Protein AF-A0A091R037-F1 (afdb_monomer_lite)

Organism: Merops nubicus (NCBI:txid57421)

Foldseek 3Di:
DDDDDFADPQFADDPNDTHGAFWAAWQKFFPDADDSHGHTDIDGADPQWEDQHTGRHGGTHGADDQVVVVWDFLAPDDHRDHTDTANLDQDDPDDPPDDPPDLLRLQLSLLLNLLPPPDDPVLLVQLLCQLVVDPDDDPPDDSSVSSVSSSVSLNVVCVPPVCSVVVSLVSCVVSVVVVSSVVSCSRNVD

Sequence (190 aa):
HNRVCQCQQGYYSEMEFCVRHSECPLGYGVKQPGTPFRNTQCQPCPQGTFSSSPSSTEPCQPHQDCQQQGKVTNVQGNQYHDTFCTSCRLQGRNSTQGAALGDDECTQALIDFVVYQNIPVRKLKRLQQILEGSPRKQARGTRAAIQEKVRTLLTHRKEEQYKVTKELLSALRAVKLHSLEEKVREHFLL

Secondary structure (DSSP, 8-state):
--PPP-PPTTEEEETTEEEEPPPBPTTEEEEE--BTTB--EEEEPPTTEE--S-BSSPPPEEPP-TTTTT-EEEE--BTTBPPEEE----S-S---S-S-S-HHHHHHHHHHHHHHS---HHHHHHHHHHHHT---------HHHHHHHHHHHHHHHHHHHS-HHHHHHHHHHHTT-HHHHHHHHHHHT-

InterPro domains:
  IPR001368 TNFR/NGFR cysteine-rich region [PF00020] (7-42)
  IPR001368 TNFR/NGFR cysteine-rich region [SM00208] (5-42)
  IPR001368 TNFR/NGFR cysteine-rich region [SM00208] (45-85)
  IPR052459 Tumor necrosis factor receptor superfamily decoy receptor [PTHR23097] (1-90)

pLDDT: mean 86.97, std 13.18, range [43.16, 98.06]

Radius of gyration: 21.13 Å; chains: 1; bounding box: 56×43×60 Å

Structure (mmCIF, N/CA/C/O backbone):
data_AF-A0A091R037-F1
#
_entry.id   AF-A0A091R037-F1
#
loop_
_atom_site.group_PDB
_atom_site.id
_atom_site.type_symbol
_atom_site.label_atom_id
_atom_site.label_alt_id
_atom_site.label_comp_id
_atom_site.label_asym_id
_atom_site.label_entity_id
_atom_site.label_seq_id
_atom_site.pdbx_PDB_ins_code
_atom_site.Cartn_x
_atom_site.Cartn_y
_atom_site.Cartn_z
_atom_site.occupancy
_atom_site.B_iso_or_equiv
_atom_site.auth_seq_id
_atom_site.auth_comp_id
_atom_site.auth_asym_id
_atom_site.auth_atom_id
_atom_site.pdbx_PDB_model_num
ATOM 1 N N . HIS A 1 1 ? 38.375 -11.109 -33.648 1.00 56.56 1 HIS A N 1
ATOM 2 C CA . HIS A 1 1 ? 38.035 -10.943 -32.219 1.00 56.56 1 HIS A CA 1
ATOM 3 C C . HIS A 1 1 ? 36.751 -10.125 -32.166 1.00 56.56 1 HIS A C 1
ATOM 5 O O . HIS A 1 1 ? 36.812 -8.929 -32.411 1.00 56.56 1 HIS A O 1
ATOM 11 N N . ASN A 1 2 ? 35.595 -10.753 -31.940 1.00 75.88 2 ASN A N 1
ATOM 12 C CA . ASN A 1 2 ? 34.316 -10.038 -31.882 1.00 75.88 2 ASN A CA 1
ATOM 13 C C . ASN A 1 2 ? 33.994 -9.755 -30.414 1.00 75.88 2 ASN A C 1
ATOM 15 O O . ASN A 1 2 ? 33.715 -10.683 -29.660 1.00 75.88 2 ASN A O 1
ATOM 19 N N . ARG A 1 3 ? 34.091 -8.488 -29.998 1.00 82.19 3 ARG A N 1
ATOM 20 C CA . ARG A 1 3 ? 33.613 -8.037 -28.685 1.00 82.19 3 ARG A CA 1
ATOM 21 C C . ARG A 1 3 ? 32.220 -7.452 -28.872 1.00 82.19 3 ARG A C 1
ATOM 23 O O . ARG A 1 3 ? 32.041 -6.577 -29.711 1.00 82.19 3 ARG A O 1
ATOM 30 N N . VAL A 1 4 ? 31.255 -7.947 -28.105 1.00 80.06 4 VAL A N 1
ATOM 31 C CA . VAL A 1 4 ? 29.897 -7.398 -28.057 1.00 80.06 4 VAL A CA 1
ATOM 32 C C . VAL A 1 4 ? 29.796 -6.547 -26.797 1.00 80.06 4 VAL A C 1
ATOM 34 O O . VAL A 1 4 ? 30.003 -7.051 -25.695 1.00 80.06 4 VAL A O 1
ATOM 37 N N . CYS A 1 5 ? 29.517 -5.257 -26.965 1.00 87.12 5 CYS A N 1
ATOM 38 C CA . CYS A 1 5 ? 29.251 -4.338 -25.862 1.00 87.12 5 CYS A CA 1
ATOM 39 C C . CYS A 1 5 ? 27.740 -4.277 -25.614 1.00 87.12 5 CYS A C 1
ATOM 41 O O . CYS A 1 5 ? 26.961 -4.221 -26.562 1.00 87.12 5 CYS A O 1
ATOM 43 N N . GLN A 1 6 ? 27.329 -4.274 -24.348 1.00 91.31 6 GLN A N 1
ATOM 44 C CA . GLN A 1 6 ? 25.928 -4.128 -23.952 1.00 91.31 6 GLN A CA 1
ATOM 45 C C . GLN A 1 6 ? 25.817 -3.320 -22.659 1.00 91.31 6 GLN A C 1
ATOM 47 O O . GLN A 1 6 ? 26.784 -3.216 -21.900 1.00 91.31 6 GLN A O 1
ATOM 52 N N . CYS A 1 7 ? 24.631 -2.770 -22.403 1.00 94.19 7 CYS A N 1
ATOM 53 C CA . CYS A 1 7 ? 24.352 -2.055 -21.165 1.00 94.19 7 CYS A CA 1
ATOM 54 C C . CYS A 1 7 ? 24.422 -2.976 -19.939 1.00 94.19 7 CYS A C 1
ATOM 56 O O . CYS A 1 7 ? 24.159 -4.179 -20.017 1.00 94.19 7 CYS A O 1
ATOM 58 N N . GLN A 1 8 ? 24.785 -2.388 -18.798 1.00 94.69 8 GLN A N 1
ATOM 59 C CA . GLN A 1 8 ? 24.820 -3.079 -17.509 1.00 94.69 8 GLN A CA 1
ATOM 60 C C . GLN A 1 8 ? 23.408 -3.462 -17.042 1.00 94.69 8 GLN A C 1
ATOM 62 O O . GLN A 1 8 ? 22.407 -2.914 -17.506 1.00 94.69 8 GLN A O 1
ATOM 67 N N . GLN A 1 9 ? 23.323 -4.397 -16.093 1.00 93.62 9 GLN A N 1
ATOM 68 C CA . GLN A 1 9 ? 22.048 -4.803 -15.504 1.00 93.62 9 GLN A CA 1
ATOM 69 C C . GLN A 1 9 ? 21.309 -3.595 -14.907 1.00 93.62 9 GLN A C 1
ATOM 71 O O . GLN A 1 9 ? 21.910 -2.756 -14.238 1.00 93.62 9 GLN A O 1
ATOM 76 N N . GLY A 1 10 ? 20.002 -3.508 -15.164 1.00 94.75 10 GLY A N 1
ATOM 77 C CA . GLY A 1 10 ? 19.182 -2.357 -14.779 1.00 94.75 10 GLY A CA 1
ATOM 78 C C . GLY A 1 10 ? 19.178 -1.212 -15.796 1.00 94.75 10 GLY A C 1
ATOM 79 O O . GLY A 1 10 ? 18.558 -0.184 -15.525 1.00 94.75 10 GLY A O 1
ATOM 80 N N . TYR A 1 11 ? 19.839 -1.376 -16.947 1.00 96.56 11 TYR A N 1
ATOM 81 C CA . TYR A 1 11 ? 19.852 -0.409 -18.041 1.00 96.56 11 TYR A CA 1
ATOM 82 C C . TYR A 1 11 ? 19.504 -1.068 -19.380 1.00 96.56 11 TYR A C 1
ATOM 84 O O . TYR A 1 11 ? 19.774 -2.250 -19.601 1.00 96.56 11 TYR A O 1
ATOM 92 N N . TYR A 1 12 ? 18.935 -0.283 -20.291 1.00 95.69 12 TYR A N 1
ATOM 93 C CA . TYR A 1 12 ? 18.696 -0.656 -21.681 1.00 95.69 12 TYR A CA 1
ATOM 94 C C . TYR A 1 12 ? 19.298 0.376 -22.635 1.00 95.69 12 TYR A C 1
ATOM 96 O O . TYR A 1 12 ? 19.466 1.541 -22.283 1.00 95.69 12 TYR A O 1
ATOM 104 N N . SER A 1 13 ? 19.639 -0.071 -23.839 1.00 94.88 13 SER A N 1
ATOM 105 C CA . SER A 1 13 ? 20.174 0.775 -24.896 1.00 94.88 13 SER A CA 1
ATOM 106 C C . SER A 1 13 ? 19.055 1.555 -25.582 1.00 94.88 13 SER A C 1
ATOM 108 O O . SER A 1 13 ? 18.088 0.968 -26.072 1.00 94.88 13 SER A O 1
ATOM 110 N N . GLU A 1 14 ? 19.213 2.872 -25.638 1.00 93.88 14 GLU A N 1
ATOM 111 C CA . GLU A 1 14 ? 18.354 3.793 -26.372 1.00 93.88 14 GLU A CA 1
ATOM 112 C C . GLU A 1 14 ? 19.222 4.862 -27.042 1.00 93.88 14 GLU A C 1
ATOM 114 O O . GLU A 1 14 ? 19.906 5.624 -26.362 1.00 93.88 14 GLU A O 1
ATOM 119 N N . MET A 1 15 ? 19.211 4.899 -28.381 1.00 84.62 15 MET A N 1
ATOM 120 C CA . MET A 1 15 ? 19.925 5.895 -29.201 1.00 84.62 15 MET A CA 1
ATOM 121 C C . MET A 1 15 ? 21.392 6.121 -28.766 1.00 84.62 15 MET A C 1
ATOM 123 O O . MET A 1 15 ? 21.810 7.258 -28.582 1.00 84.62 15 MET A O 1
ATOM 127 N N . GLU A 1 16 ? 22.158 5.035 -28.589 1.00 84.69 16 GLU A N 1
ATOM 128 C CA . GLU A 1 16 ? 23.570 5.007 -28.138 1.00 84.69 16 GLU A CA 1
ATOM 129 C C . GLU A 1 16 ? 23.828 5.251 -26.637 1.00 84.69 16 GLU A C 1
ATOM 131 O O . GLU A 1 16 ? 24.968 5.144 -26.183 1.00 84.69 16 GLU A O 1
ATOM 136 N N . PHE A 1 17 ? 22.793 5.496 -25.828 1.00 92.44 17 PHE A N 1
ATOM 137 C CA . PHE A 1 17 ? 22.926 5.642 -24.375 1.00 92.44 17 PHE A CA 1
ATOM 138 C C . PHE A 1 17 ? 22.391 4.425 -23.623 1.00 92.44 17 PHE A C 1
ATOM 140 O O . PHE A 1 17 ? 21.452 3.761 -24.058 1.00 92.44 17 PHE A O 1
ATOM 147 N N . CYS A 1 18 ? 22.966 4.156 -22.450 1.00 95.69 18 CYS A N 1
ATOM 148 C CA . CYS A 1 18 ? 22.383 3.229 -21.487 1.00 95.69 18 CYS A CA 1
ATOM 149 C C . CYS A 1 18 ? 21.456 3.997 -20.544 1.00 95.69 18 CYS A C 1
ATOM 151 O O . CYS A 1 18 ? 21.910 4.760 -19.692 1.00 95.69 18 CYS A O 1
ATOM 153 N N . VAL A 1 19 ? 20.154 3.777 -20.694 1.00 96.00 19 VAL A N 1
ATOM 154 C CA . VAL A 1 19 ? 19.093 4.402 -19.900 1.00 96.00 19 VAL A CA 1
ATOM 155 C C . VAL A 1 19 ? 18.620 3.423 -18.833 1.00 96.00 19 VAL A C 1
ATOM 157 O O . VAL A 1 19 ? 18.496 2.228 -19.090 1.00 96.00 19 VAL A O 1
ATOM 160 N N . ARG A 1 20 ? 18.375 3.907 -17.612 1.00 97.19 20 ARG A N 1
ATOM 161 C CA . ARG A 1 20 ? 17.915 3.058 -16.505 1.00 97.19 20 ARG A CA 1
ATOM 162 C C . ARG A 1 20 ? 16.525 2.493 -16.810 1.00 97.19 20 ARG A C 1
ATOM 164 O O . ARG A 1 20 ? 15.655 3.217 -17.293 1.00 97.19 20 ARG A O 1
ATOM 171 N N . HIS A 1 21 ? 16.302 1.220 -16.489 1.00 97.38 21 HIS A N 1
ATOM 172 C CA . HIS A 1 21 ? 14.979 0.604 -16.572 1.00 97.38 21 HIS A CA 1
ATOM 173 C C . HIS A 1 21 ? 13.969 1.368 -15.714 1.00 97.38 21 HIS A C 1
ATOM 175 O O . HIS A 1 21 ? 14.254 1.741 -14.574 1.00 97.38 21 HIS A O 1
ATOM 181 N N . SER A 1 22 ? 12.778 1.586 -16.262 1.00 96.31 22 SER A N 1
ATOM 182 C CA . SER A 1 22 ? 11.681 2.232 -15.553 1.00 96.31 22 SER A CA 1
ATOM 183 C C . SER A 1 22 ? 11.154 1.349 -14.426 1.00 96.31 22 SER A C 1
ATOM 185 O O . SER A 1 22 ? 11.005 0.136 -14.573 1.00 96.31 22 SER A O 1
ATOM 187 N N . GLU A 1 23 ? 10.846 1.982 -13.299 1.00 96.62 23 GLU A N 1
ATOM 188 C CA . GLU A 1 23 ? 10.187 1.337 -12.170 1.00 96.62 23 GLU A CA 1
ATOM 189 C C . GLU A 1 23 ? 8.672 1.325 -12.399 1.00 96.62 23 GLU A C 1
ATOM 191 O O . GLU A 1 23 ? 8.068 2.342 -12.754 1.00 96.62 23 GLU A O 1
ATOM 196 N N . CYS A 1 24 ? 8.047 0.172 -12.182 1.00 96.44 24 CYS A N 1
ATOM 197 C CA . CYS A 1 24 ? 6.601 0.057 -12.161 1.00 96.44 24 CYS A CA 1
ATOM 198 C C . CYS A 1 24 ? 6.058 0.749 -10.911 1.00 96.44 24 CYS A C 1
ATOM 200 O O . CYS A 1 24 ? 6.555 0.479 -9.822 1.00 96.44 24 CYS A O 1
ATOM 202 N N . PRO A 1 25 ? 5.074 1.656 -11.036 1.00 93.81 25 PRO A N 1
ATOM 203 C CA . PRO A 1 25 ? 4.527 2.371 -9.888 1.00 93.81 25 PRO A CA 1
ATOM 204 C C . PRO A 1 25 ? 3.686 1.449 -8.990 1.00 93.81 25 PRO A C 1
ATOM 206 O O . PRO A 1 25 ? 3.312 0.351 -9.387 1.00 93.81 25 PRO A O 1
ATOM 209 N N . LEU A 1 26 ? 3.304 1.929 -7.800 1.00 92.31 26 LEU A N 1
ATOM 210 C CA . LEU A 1 26 ? 2.404 1.191 -6.902 1.00 92.31 26 LEU A CA 1
ATOM 211 C C . LEU A 1 26 ? 1.119 0.774 -7.631 1.00 92.31 26 LEU A C 1
ATOM 213 O O . LEU A 1 26 ? 0.511 1.572 -8.352 1.00 92.31 26 LEU A O 1
ATOM 217 N N . GLY A 1 27 ? 0.670 -0.455 -7.391 1.00 94.81 27 GLY A N 1
ATOM 218 C CA . GLY A 1 27 ? -0.459 -1.041 -8.114 1.00 94.81 27 GLY A CA 1
ATOM 219 C C . GLY A 1 27 ? -0.114 -1.600 -9.488 1.00 94.81 27 GLY A C 1
ATOM 220 O O . GLY A 1 27 ? -1.003 -2.122 -10.158 1.00 94.81 27 GLY A O 1
ATOM 221 N N . TYR A 1 28 ? 1.148 -1.498 -9.905 1.00 96.88 28 TYR A N 1
ATOM 222 C CA . TYR A 1 28 ? 1.666 -2.081 -11.129 1.00 96.88 28 TYR A CA 1
ATOM 223 C C . TYR A 1 28 ? 2.855 -2.978 -10.805 1.00 96.88 28 TYR A C 1
ATOM 225 O O . TYR A 1 28 ? 3.678 -2.672 -9.944 1.00 96.88 28 TYR A O 1
ATOM 233 N N . GLY A 1 29 ? 2.951 -4.078 -11.534 1.00 97.31 29 GLY A N 1
ATOM 234 C CA . GLY A 1 29 ? 4.075 -5.000 -11.457 1.00 97.31 29 GLY A CA 1
ATOM 235 C C . GLY A 1 29 ? 4.704 -5.200 -12.824 1.00 97.31 29 GLY A C 1
ATOM 236 O O . GLY A 1 29 ? 4.099 -4.906 -13.864 1.00 97.31 29 GLY A O 1
ATOM 237 N N . VAL A 1 30 ? 5.921 -5.727 -12.820 1.00 98.00 30 VAL A N 1
ATOM 238 C CA . VAL A 1 30 ? 6.644 -6.088 -14.035 1.00 98.00 30 VAL A CA 1
ATOM 239 C C . VAL A 1 30 ? 5.900 -7.195 -14.775 1.00 98.00 30 VAL A C 1
ATOM 241 O O . VAL A 1 30 ? 5.710 -8.298 -14.267 1.00 98.00 30 VAL A O 1
ATOM 244 N N . LYS A 1 31 ? 5.485 -6.891 -16.005 1.00 97.44 31 LYS A N 1
ATOM 245 C CA . LYS A 1 31 ? 4.951 -7.862 -16.966 1.00 97.44 31 LYS A CA 1
ATOM 246 C C . LYS A 1 31 ? 6.072 -8.509 -17.768 1.00 97.44 31 LYS A C 1
ATOM 248 O O . LYS A 1 31 ? 6.040 -9.708 -18.022 1.00 97.44 31 LYS A O 1
ATOM 253 N N . GLN A 1 32 ? 7.028 -7.695 -18.212 1.00 96.56 32 GLN A N 1
ATOM 254 C CA . GLN A 1 32 ? 8.220 -8.152 -18.919 1.00 96.56 32 GLN A CA 1
ATOM 255 C C . GLN A 1 32 ? 9.437 -7.445 -18.324 1.00 96.56 32 GLN A C 1
ATOM 257 O O . GLN A 1 32 ? 9.439 -6.208 -18.279 1.00 96.56 32 GLN A O 1
ATOM 262 N N . PRO A 1 33 ? 10.449 -8.199 -17.863 1.00 95.69 33 PRO A N 1
ATOM 263 C CA . PRO A 1 33 ? 11.653 -7.604 -17.311 1.00 95.69 33 PRO A CA 1
ATOM 264 C C . PRO A 1 33 ? 12.399 -6.827 -18.393 1.00 95.69 33 PRO A C 1
ATOM 266 O O . PRO A 1 33 ? 12.423 -7.220 -19.565 1.00 95.69 33 PRO A O 1
ATOM 269 N N . GLY A 1 34 ? 13.026 -5.727 -17.985 1.00 95.12 34 GLY A N 1
ATOM 270 C CA . GLY A 1 34 ? 13.933 -4.993 -18.847 1.00 95.12 34 GLY A CA 1
ATOM 271 C C . GLY A 1 34 ? 15.100 -5.874 -19.302 1.00 95.12 34 GLY A C 1
ATOM 272 O O . GLY A 1 34 ? 15.597 -6.733 -18.575 1.00 95.12 34 GLY A O 1
ATOM 273 N N . THR A 1 35 ? 15.552 -5.645 -20.527 1.00 95.19 35 THR A N 1
ATOM 274 C CA . THR A 1 35 ? 16.730 -6.294 -21.120 1.00 95.19 35 THR A CA 1
ATOM 275 C C . THR A 1 35 ? 17.763 -5.222 -21.473 1.00 95.19 35 THR A C 1
ATOM 277 O O . THR A 1 35 ? 17.418 -4.037 -21.461 1.00 95.19 35 THR A O 1
ATOM 280 N N . PRO A 1 36 ? 18.997 -5.581 -21.871 1.00 95.19 36 PRO A N 1
ATOM 281 C CA . PRO A 1 36 ? 19.972 -4.598 -22.346 1.00 95.19 36 PRO A CA 1
ATOM 282 C C . PRO A 1 36 ? 19.516 -3.778 -23.563 1.00 95.19 36 PRO A C 1
ATOM 284 O O . PRO A 1 36 ? 20.166 -2.795 -23.898 1.00 95.19 36 PRO A O 1
ATOM 287 N N . PHE A 1 37 ? 18.408 -4.148 -24.217 1.00 93.44 37 PHE A N 1
ATOM 288 C CA . PHE A 1 37 ? 17.893 -3.496 -25.429 1.00 93.44 37 PHE A CA 1
ATOM 289 C C . PHE A 1 37 ? 16.438 -3.029 -25.311 1.00 93.44 37 PHE A C 1
ATOM 291 O O . PHE A 1 37 ? 15.899 -2.446 -26.246 1.00 93.44 37 PHE A O 1
ATOM 298 N N . ARG A 1 38 ? 15.758 -3.335 -24.201 1.00 94.50 38 ARG A N 1
ATOM 299 C CA . ARG A 1 38 ? 14.346 -2.989 -23.997 1.00 94.50 38 ARG A CA 1
ATOM 300 C C . ARG A 1 38 ? 14.101 -2.574 -22.563 1.00 94.50 38 ARG A C 1
ATOM 302 O O . ARG A 1 38 ? 14.573 -3.232 -21.640 1.00 94.50 38 ARG A O 1
ATOM 309 N N . ASN A 1 39 ? 13.306 -1.529 -22.397 1.00 96.69 39 ASN A N 1
ATOM 310 C CA . ASN A 1 39 ? 12.858 -1.088 -21.090 1.00 96.69 39 ASN A CA 1
ATOM 311 C C . ASN A 1 39 ? 11.903 -2.108 -20.436 1.00 96.69 39 ASN A C 1
ATOM 313 O O . ASN A 1 39 ? 11.272 -2.918 -21.122 1.00 96.69 39 ASN A O 1
ATOM 317 N N . THR A 1 40 ? 11.786 -2.043 -19.111 1.00 97.25 40 THR A N 1
ATOM 318 C CA . THR A 1 40 ? 10.795 -2.784 -18.328 1.00 97.25 40 THR A CA 1
ATOM 319 C C . THR A 1 40 ? 9.381 -2.409 -18.767 1.00 97.25 40 THR A C 1
ATOM 321 O O . THR A 1 40 ? 9.062 -1.233 -18.945 1.00 97.25 40 THR A O 1
ATOM 324 N N . GLN A 1 41 ? 8.513 -3.412 -18.914 1.00 97.56 41 GLN A N 1
ATOM 325 C CA . GLN A 1 41 ? 7.091 -3.197 -19.180 1.00 97.56 41 GLN A CA 1
ATOM 326 C C . GLN A 1 41 ? 6.262 -3.509 -17.942 1.00 97.56 41 GLN A C 1
ATOM 328 O O . GLN A 1 41 ? 6.363 -4.597 -17.371 1.00 97.56 41 GLN A O 1
ATOM 333 N N . CYS A 1 42 ? 5.390 -2.574 -17.585 1.00 98.06 42 CYS A N 1
ATOM 334 C CA . CYS A 1 42 ? 4.527 -2.659 -16.416 1.00 98.06 42 CYS A CA 1
ATOM 335 C C . CYS A 1 42 ? 3.087 -2.984 -16.809 1.00 98.06 42 CYS A C 1
ATOM 337 O O . CYS A 1 42 ? 2.615 -2.592 -17.877 1.00 98.06 42 CYS A O 1
ATOM 339 N N . GLN A 1 43 ? 2.370 -3.660 -15.919 1.00 97.56 43 GLN A N 1
ATOM 340 C CA . GLN A 1 43 ? 0.932 -3.895 -16.042 1.00 97.56 43 GLN A CA 1
ATOM 341 C C . GLN A 1 43 ? 0.226 -3.610 -14.716 1.00 97.56 43 GLN A C 1
ATOM 343 O O . GLN A 1 43 ? 0.851 -3.791 -13.668 1.00 97.56 43 GLN A O 1
ATOM 348 N N . PRO A 1 44 ? -1.047 -3.173 -14.739 1.00 97.50 44 PRO A N 1
ATOM 349 C CA . PRO A 1 44 ? -1.829 -3.048 -13.517 1.00 97.50 44 PRO A CA 1
ATOM 350 C C . PRO A 1 44 ? -1.987 -4.423 -12.870 1.00 97.50 44 PRO A C 1
ATOM 352 O O . PRO A 1 44 ? -2.136 -5.429 -13.571 1.00 97.50 44 PRO A O 1
ATOM 355 N N . CYS A 1 45 ? -1.961 -4.467 -11.541 1.00 97.88 45 CYS A N 1
ATOM 356 C CA . CYS A 1 45 ? -2.102 -5.729 -10.835 1.00 97.88 45 CYS A CA 1
ATOM 357 C C . CYS A 1 45 ? -3.519 -6.295 -10.997 1.00 97.88 45 CYS A C 1
ATOM 359 O O . CYS A 1 45 ? -4.493 -5.601 -10.686 1.00 97.88 45 CYS A O 1
ATOM 361 N N . PRO A 1 46 ? -3.662 -7.534 -11.513 1.00 97.31 46 PRO A N 1
ATOM 362 C CA . PRO A 1 46 ? -4.962 -8.181 -11.622 1.00 97.31 46 PRO A CA 1
ATOM 363 C C . PRO A 1 46 ? -5.568 -8.458 -10.240 1.00 97.31 46 PRO A C 1
ATOM 365 O O . PRO A 1 46 ? -4.887 -8.415 -9.212 1.00 97.31 46 PRO A O 1
ATOM 368 N N . GLN A 1 47 ? -6.866 -8.768 -10.218 1.00 96.12 47 GLN A N 1
ATOM 369 C CA . GLN A 1 47 ? -7.560 -9.149 -8.986 1.00 96.12 47 GLN A CA 1
ATOM 370 C C . GLN A 1 47 ? -6.851 -10.320 -8.291 1.00 96.12 47 GLN A C 1
ATOM 372 O O . GLN A 1 47 ? -6.399 -11.255 -8.947 1.00 96.12 47 GLN A O 1
ATOM 377 N N . GLY A 1 48 ? -6.751 -10.242 -6.962 1.00 96.38 48 GLY A N 1
ATOM 378 C CA . GLY A 1 48 ? -6.013 -11.211 -6.146 1.00 96.38 48 GLY A CA 1
ATOM 379 C C . GLY A 1 48 ? -4.500 -10.980 -6.095 1.00 96.38 48 GLY A C 1
ATOM 380 O O . GLY A 1 48 ? -3.792 -11.808 -5.532 1.00 96.38 48 GLY A O 1
ATOM 381 N N . THR A 1 49 ? -3.990 -9.886 -6.674 1.00 97.88 49 THR A N 1
ATOM 382 C CA . THR A 1 49 ? -2.566 -9.525 -6.617 1.00 97.88 49 THR A CA 1
ATOM 383 C C . THR A 1 49 ? -2.353 -8.055 -6.252 1.00 97.88 49 THR A C 1
ATOM 385 O O . THR A 1 49 ? -3.266 -7.233 -6.378 1.00 97.88 49 THR A O 1
ATOM 388 N N . PHE A 1 50 ? -1.139 -7.711 -5.818 1.00 97.19 50 PHE A N 1
ATOM 389 C CA . PHE A 1 50 ? -0.762 -6.357 -5.425 1.00 97.19 50 PHE A CA 1
ATOM 390 C C . PHE A 1 50 ? 0.696 -6.007 -5.744 1.00 97.19 50 PHE A C 1
ATOM 392 O O . PHE A 1 50 ? 1.525 -6.870 -6.022 1.00 97.19 50 PHE A O 1
ATOM 399 N N . SER A 1 51 ? 1.002 -4.712 -5.679 1.00 96.38 51 SER A N 1
ATOM 400 C 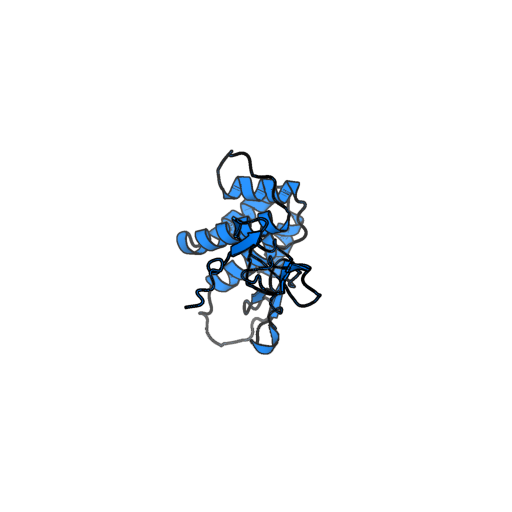CA . SER A 1 51 ? 2.358 -4.162 -5.681 1.00 96.38 51 SER A CA 1
ATOM 401 C C . SER A 1 51 ? 2.396 -2.920 -4.787 1.00 96.38 51 SER A C 1
ATOM 403 O O . SER A 1 51 ? 1.705 -1.929 -5.057 1.00 96.38 51 SER A O 1
ATOM 405 N N . SER A 1 52 ? 3.167 -2.989 -3.699 1.00 92.75 52 SER A N 1
ATOM 406 C CA . SER A 1 52 ? 3.239 -1.959 -2.650 1.00 92.75 52 SER A CA 1
ATOM 407 C C . SER A 1 52 ? 4.413 -0.989 -2.797 1.00 92.75 52 SER A C 1
ATOM 409 O O . SER A 1 52 ? 4.420 0.060 -2.152 1.00 92.75 52 SER A O 1
ATOM 411 N N . SER A 1 53 ? 5.391 -1.295 -3.650 1.00 90.62 53 SER A N 1
ATOM 412 C CA . SER A 1 53 ? 6.608 -0.498 -3.840 1.00 90.62 53 SER A CA 1
ATOM 413 C C . SER A 1 53 ? 6.929 -0.301 -5.321 1.00 90.62 53 SER A C 1
ATOM 415 O O . SER A 1 53 ? 6.659 -1.188 -6.129 1.00 90.62 53 SER A O 1
ATOM 417 N N . PRO A 1 54 ? 7.521 0.847 -5.703 1.00 92.69 54 PRO A N 1
ATOM 418 C CA . PRO A 1 54 ? 8.063 1.008 -7.041 1.00 92.69 54 PRO A CA 1
ATOM 419 C C . PRO A 1 54 ? 9.182 -0.000 -7.301 1.00 92.69 54 PRO A C 1
ATOM 421 O O . PRO A 1 54 ? 10.101 -0.111 -6.490 1.00 92.69 54 PRO A O 1
ATOM 424 N N . SER A 1 55 ? 9.113 -0.727 -8.415 1.00 94.62 55 SER A N 1
ATOM 425 C CA . SER A 1 55 ? 10.111 -1.752 -8.738 1.00 94.62 55 SER A CA 1
ATOM 426 C C . SER A 1 55 ? 10.257 -1.954 -10.239 1.00 94.62 55 SER A C 1
ATOM 428 O O . SER A 1 55 ? 9.269 -2.017 -10.968 1.00 94.62 55 SER A O 1
ATOM 430 N N . SER A 1 56 ? 11.494 -2.053 -10.727 1.00 95.56 56 SER A N 1
ATOM 431 C CA . SER A 1 56 ? 11.787 -2.347 -12.138 1.00 95.56 56 SER A CA 1
ATOM 432 C C . SER A 1 56 ? 11.893 -3.846 -12.431 1.00 95.56 56 SER A C 1
ATOM 434 O O . SER A 1 56 ? 12.051 -4.226 -13.595 1.00 95.56 56 SER A O 1
ATOM 436 N N . THR A 1 57 ? 11.803 -4.691 -11.397 1.00 95.56 57 THR A N 1
ATOM 437 C CA . THR A 1 57 ? 12.020 -6.144 -11.485 1.00 95.56 57 THR A CA 1
ATOM 438 C C . THR A 1 57 ? 10.884 -6.979 -10.900 1.00 95.56 57 THR A C 1
ATOM 440 O O . THR A 1 57 ? 10.669 -8.095 -11.368 1.00 95.56 57 THR A O 1
ATOM 443 N N . GLU A 1 58 ? 10.143 -6.473 -9.912 1.00 96.75 58 GLU A N 1
ATOM 444 C CA . GLU A 1 58 ? 9.139 -7.274 -9.206 1.00 96.75 58 GLU A CA 1
ATOM 445 C C . GLU A 1 58 ? 7.797 -7.342 -9.961 1.00 96.75 58 GLU A C 1
ATOM 447 O O . GLU A 1 58 ? 7.219 -6.305 -10.310 1.00 96.75 58 GLU A O 1
ATOM 452 N N . PRO A 1 59 ? 7.257 -8.550 -10.214 1.00 97.44 59 PRO A N 1
ATOM 453 C CA . PRO A 1 59 ? 5.894 -8.711 -10.706 1.00 97.44 59 PRO A CA 1
ATOM 454 C C . PRO A 1 59 ? 4.873 -8.438 -9.591 1.00 97.44 59 PRO A C 1
ATOM 456 O O . PRO A 1 59 ? 5.222 -8.338 -8.414 1.00 97.44 59 PRO A O 1
ATOM 459 N N . CYS A 1 60 ? 3.591 -8.359 -9.960 1.00 97.88 60 CYS A N 1
ATOM 460 C CA . CYS A 1 60 ? 2.512 -8.312 -8.972 1.00 97.88 60 CYS A CA 1
ATOM 461 C C . CYS A 1 60 ? 2.515 -9.595 -8.139 1.00 97.88 60 CYS A C 1
ATOM 463 O O . CYS A 1 60 ? 2.559 -10.696 -8.689 1.00 97.88 60 CYS A O 1
ATOM 465 N N . GLN A 1 61 ? 2.453 -9.434 -6.824 1.00 97.75 61 GLN A N 1
ATOM 466 C CA . GLN A 1 61 ? 2.492 -10.529 -5.867 1.00 97.75 61 GLN A CA 1
ATOM 467 C C . GLN A 1 61 ? 1.073 -11.000 -5.550 1.00 97.75 61 GLN A C 1
ATOM 469 O O . GLN A 1 61 ? 0.181 -10.156 -5.443 1.00 97.75 61 GLN A O 1
ATOM 474 N N . PRO A 1 62 ? 0.826 -12.312 -5.415 1.00 97.81 62 PRO A N 1
ATOM 475 C CA . PRO A 1 62 ? -0.475 -12.812 -4.992 1.00 97.81 62 PRO A CA 1
ATOM 476 C C . PRO A 1 62 ? -0.789 -12.358 -3.567 1.00 97.81 62 PRO A C 1
ATOM 478 O O . PRO A 1 62 ? 0.111 -12.219 -2.740 1.00 97.81 62 PRO A O 1
ATOM 481 N N . HIS A 1 63 ? -2.072 -12.140 -3.283 1.00 97.62 63 HIS A N 1
ATOM 482 C CA . HIS A 1 63 ? -2.514 -11.878 -1.921 1.00 97.62 63 HIS A CA 1
ATOM 483 C C . HIS A 1 63 ? -2.293 -13.101 -1.034 1.00 97.62 63 HIS A C 1
ATOM 485 O O . HIS A 1 63 ? -2.533 -14.232 -1.462 1.00 97.62 63 HIS A O 1
ATOM 491 N N . GLN A 1 64 ? -1.885 -12.876 0.212 1.00 95.75 64 GLN A N 1
ATOM 492 C CA . GLN A 1 64 ? -1.786 -13.959 1.179 1.00 95.75 64 GLN A CA 1
ATOM 493 C C . GLN A 1 64 ? -3.164 -14.520 1.550 1.00 95.75 64 GLN A C 1
ATOM 495 O O . GLN A 1 64 ? -4.155 -13.794 1.673 1.00 95.75 64 GLN A O 1
ATOM 500 N N . ASP A 1 65 ? -3.205 -15.831 1.778 1.00 95.19 65 ASP A N 1
ATOM 501 C CA . ASP A 1 65 ? -4.390 -16.537 2.253 1.00 95.19 65 ASP A CA 1
ATOM 502 C C . ASP A 1 65 ? -4.328 -16.697 3.777 1.00 95.19 65 ASP A C 1
ATOM 504 O O . ASP A 1 65 ? -3.523 -17.462 4.316 1.00 95.19 65 ASP A O 1
ATOM 508 N N . CYS A 1 66 ? -5.190 -15.963 4.483 1.00 94.00 66 CYS A N 1
ATOM 509 C CA . CYS A 1 66 ? -5.242 -16.007 5.942 1.00 94.00 66 CYS A CA 1
ATOM 510 C C . CYS A 1 66 ? -5.702 -17.371 6.476 1.00 94.00 66 CYS A C 1
ATOM 512 O O . CYS A 1 66 ? -5.244 -17.784 7.543 1.00 94.00 66 CYS A O 1
ATOM 514 N N . GLN A 1 67 ? -6.562 -18.092 5.746 1.00 91.44 67 GLN A N 1
ATOM 515 C CA . GLN A 1 67 ? -7.083 -19.387 6.191 1.00 91.44 67 GLN A CA 1
ATOM 516 C C . GLN A 1 67 ? -5.982 -20.445 6.208 1.00 91.44 67 GLN A C 1
ATOM 518 O O . GLN A 1 67 ? -5.891 -21.214 7.165 1.00 91.44 67 GLN A O 1
ATOM 523 N N . GLN A 1 68 ? -5.095 -20.428 5.209 1.00 93.25 68 GLN A N 1
ATOM 524 C CA . GLN A 1 68 ? -3.922 -21.310 5.164 1.00 93.25 68 GLN A CA 1
ATOM 525 C C . GLN A 1 68 ? -2.962 -21.083 6.342 1.00 93.25 68 GLN A C 1
ATOM 527 O O . GLN A 1 68 ? -2.232 -21.991 6.728 1.00 93.25 68 GLN A O 1
ATOM 532 N N . GLN A 1 69 ? -2.997 -19.895 6.951 1.00 89.31 69 GLN A N 1
ATOM 533 C CA . GLN A 1 69 ? -2.206 -19.547 8.133 1.00 89.31 69 GLN A CA 1
ATOM 534 C C . GLN A 1 69 ? -2.950 -19.788 9.459 1.00 89.31 69 GLN A C 1
ATOM 536 O O . GLN A 1 69 ? -2.410 -19.488 10.523 1.00 89.31 69 GLN A O 1
ATOM 541 N N . GLY A 1 70 ? -4.199 -20.272 9.428 1.00 88.56 70 GLY A N 1
ATOM 542 C CA . GLY A 1 70 ? -5.046 -20.393 10.621 1.00 88.56 70 GLY A CA 1
ATOM 543 C C . GLY A 1 70 ? -5.447 -19.045 11.240 1.00 88.56 70 GLY A C 1
ATOM 544 O O . GLY A 1 70 ? -5.806 -18.993 12.419 1.00 88.56 70 GLY A O 1
ATOM 545 N N . LYS A 1 71 ? -5.372 -17.956 10.464 1.00 90.06 71 LYS A N 1
ATOM 546 C CA . LYS A 1 71 ? -5.685 -16.580 10.874 1.00 90.06 71 LYS A CA 1
ATOM 547 C C . LYS A 1 71 ? -6.988 -16.094 10.242 1.00 90.06 71 LYS A C 1
ATOM 549 O O . LYS A 1 71 ? -7.505 -16.690 9.298 1.00 90.06 71 L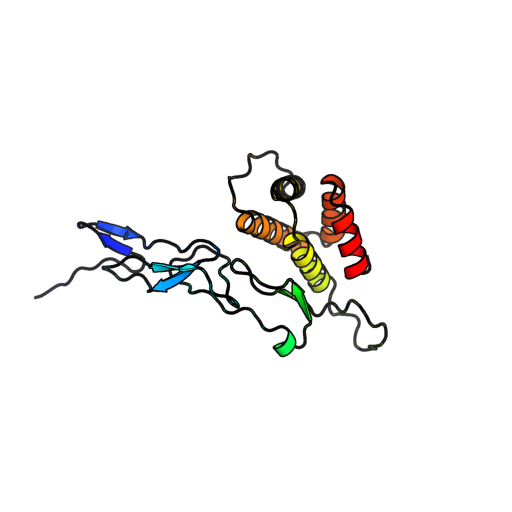YS A O 1
ATOM 554 N N . VAL A 1 72 ? -7.506 -14.971 10.736 1.00 90.31 72 VAL A N 1
ATOM 555 C CA . VAL A 1 72 ? -8.650 -14.280 10.125 1.00 90.31 72 VAL A CA 1
ATOM 556 C C . VAL A 1 72 ? -8.191 -13.070 9.317 1.00 90.31 72 VAL A C 1
ATOM 558 O O . VAL A 1 72 ? -7.183 -12.435 9.633 1.00 90.31 72 VAL A O 1
ATOM 561 N N . THR A 1 73 ? -8.934 -12.742 8.263 1.00 93.00 73 THR A N 1
ATOM 562 C CA . THR A 1 73 ? -8.696 -11.536 7.465 1.00 93.00 73 THR A CA 1
ATOM 563 C C . THR A 1 73 ? -9.085 -10.295 8.265 1.00 93.00 73 THR A C 1
ATOM 565 O O . THR A 1 73 ? -10.251 -10.114 8.603 1.00 93.00 73 THR A O 1
ATOM 568 N N . ASN A 1 74 ? -8.108 -9.431 8.543 1.00 92.50 74 ASN A N 1
ATOM 569 C CA . ASN A 1 74 ? -8.301 -8.131 9.190 1.00 92.50 74 ASN A CA 1
ATOM 570 C C . ASN A 1 74 ? -8.691 -7.055 8.167 1.00 92.50 74 ASN A C 1
ATOM 572 O O . ASN A 1 74 ? -9.625 -6.280 8.360 1.00 92.50 74 ASN A O 1
ATOM 576 N N . VAL A 1 75 ? -7.964 -7.018 7.049 1.00 93.75 75 VAL A N 1
ATOM 577 C CA . VAL A 1 75 ? -8.179 -6.064 5.957 1.00 93.75 75 VAL A CA 1
ATOM 578 C C . VAL A 1 75 ? -8.023 -6.803 4.641 1.00 93.75 75 VAL A C 1
ATOM 580 O O . VAL A 1 75 ? -7.021 -7.479 4.417 1.00 93.75 75 VAL A O 1
ATOM 583 N N . GLN A 1 76 ? -9.011 -6.652 3.763 1.00 95.19 76 GLN A N 1
ATOM 584 C CA . GLN A 1 76 ? -8.962 -7.211 2.419 1.00 95.19 76 GLN A CA 1
ATOM 585 C C . GLN A 1 76 ? -7.918 -6.479 1.567 1.00 95.19 76 GLN A C 1
ATOM 587 O O . GLN A 1 76 ? -7.973 -5.253 1.447 1.00 95.19 76 GLN A O 1
ATOM 592 N N . GLY A 1 77 ? -7.023 -7.236 0.928 1.00 94.75 77 GLY A N 1
ATOM 593 C CA . GLY A 1 77 ? -6.011 -6.687 0.032 1.00 94.75 77 GLY A CA 1
ATOM 594 C C . GLY A 1 77 ? -6.611 -6.034 -1.211 1.00 94.75 77 GLY A C 1
ATOM 595 O O . GLY A 1 77 ? -7.724 -6.342 -1.648 1.00 94.75 77 GLY A O 1
ATOM 596 N N . ASN A 1 78 ? -5.851 -5.128 -1.822 1.00 94.12 78 ASN A N 1
ATOM 597 C CA . ASN A 1 78 ? -6.187 -4.538 -3.119 1.00 94.12 78 ASN A CA 1
ATOM 598 C C . ASN A 1 78 ? -4.938 -4.445 -4.005 1.00 94.12 78 ASN A C 1
ATOM 600 O O . ASN A 1 78 ? -3.902 -4.991 -3.660 1.00 94.12 78 ASN A O 1
ATOM 604 N N . GLN A 1 79 ? -5.001 -3.747 -5.140 1.00 95.06 79 GLN A N 1
ATOM 605 C CA . GLN A 1 79 ? -3.845 -3.659 -6.044 1.00 95.06 79 GLN A CA 1
ATOM 606 C C . GLN A 1 79 ? -2.592 -3.017 -5.412 1.00 95.06 79 GLN A C 1
ATOM 608 O O . GLN A 1 79 ? -1.490 -3.232 -5.895 1.00 95.06 79 GLN A O 1
ATOM 613 N N . TYR A 1 80 ? -2.729 -2.246 -4.332 1.00 93.69 80 TYR A N 1
ATOM 614 C CA . TYR A 1 80 ? -1.638 -1.488 -3.709 1.00 93.69 80 TYR A CA 1
ATOM 615 C C . TYR A 1 80 ? -1.077 -2.111 -2.427 1.00 93.69 80 TYR A C 1
ATOM 617 O O . TYR A 1 80 ? -0.053 -1.644 -1.939 1.00 93.69 80 TYR A O 1
ATOM 625 N N . HIS A 1 81 ? -1.762 -3.092 -1.841 1.00 94.12 81 HIS A N 1
ATOM 626 C CA . HIS A 1 81 ? -1.343 -3.724 -0.592 1.00 94.12 81 HIS A CA 1
ATOM 627 C C . HIS A 1 81 ? -1.908 -5.135 -0.478 1.00 94.12 81 HIS A C 1
ATOM 629 O O . HIS A 1 81 ? -2.962 -5.443 -1.043 1.00 94.12 81 HIS A O 1
ATOM 635 N N . ASP A 1 82 ? -1.202 -5.966 0.276 1.00 96.38 82 ASP A N 1
ATOM 636 C CA . ASP A 1 82 ? -1.627 -7.325 0.560 1.00 96.38 82 ASP A CA 1
ATOM 637 C C . ASP A 1 82 ? -2.885 -7.366 1.439 1.00 96.38 82 ASP A C 1
ATOM 639 O O . ASP A 1 82 ? -3.239 -6.398 2.110 1.00 96.38 82 ASP A O 1
ATOM 643 N N . THR A 1 83 ? -3.544 -8.516 1.476 1.00 96.25 83 THR A N 1
ATOM 644 C CA . THR A 1 83 ? -4.500 -8.846 2.529 1.00 96.25 83 THR A CA 1
ATOM 645 C C . THR A 1 83 ? -3.765 -8.881 3.861 1.00 96.25 83 THR A C 1
ATOM 647 O O . THR A 1 83 ? -2.734 -9.526 3.962 1.00 96.25 83 THR A O 1
ATOM 650 N N . PHE A 1 84 ? -4.268 -8.213 4.898 1.00 94.75 84 PHE A N 1
ATOM 651 C CA . PHE A 1 84 ? -3.679 -8.299 6.236 1.00 94.75 84 PHE A CA 1
ATOM 652 C C . PHE A 1 84 ? -4.412 -9.351 7.060 1.00 94.75 84 PHE A C 1
ATOM 654 O O . PHE A 1 84 ? -5.631 -9.279 7.235 1.00 94.75 84 PHE A O 1
ATOM 661 N N . CYS A 1 85 ? -3.660 -10.311 7.589 1.00 93.88 85 CYS A N 1
ATOM 662 C CA . CYS A 1 85 ? -4.165 -11.373 8.450 1.00 93.88 85 CYS A CA 1
ATOM 663 C C . CYS A 1 85 ? -3.853 -11.073 9.916 1.00 93.88 85 CYS A C 1
ATOM 665 O O . CYS A 1 85 ? -2.800 -10.524 10.234 1.00 93.88 85 CYS A O 1
ATOM 667 N N . THR A 1 86 ? -4.737 -11.473 10.824 1.00 89.94 86 THR A N 1
ATOM 668 C CA . THR A 1 86 ? -4.506 -11.340 12.264 1.00 89.94 86 THR A CA 1
ATOM 669 C C . THR A 1 86 ? -4.987 -12.572 13.017 1.00 89.94 86 THR A C 1
ATOM 671 O O . THR A 1 86 ? -6.006 -13.172 12.672 1.00 89.94 86 THR A O 1
ATOM 674 N N . SER A 1 87 ? -4.242 -12.952 14.053 1.00 86.56 87 SER A N 1
ATOM 675 C CA . SER A 1 87 ? -4.701 -13.897 15.074 1.00 86.56 87 SER A CA 1
ATOM 676 C C . SER A 1 87 ? -5.405 -13.198 16.234 1.00 86.56 87 SER A C 1
ATOM 678 O O . SER A 1 87 ? -5.874 -13.882 17.144 1.00 86.56 87 SER A O 1
ATOM 680 N N . CYS A 1 88 ? -5.464 -11.861 16.236 1.00 81.75 88 CYS A N 1
ATOM 681 C CA . CYS A 1 88 ? -6.132 -11.093 17.276 1.00 81.75 88 CYS A CA 1
ATOM 682 C C . CYS A 1 88 ? -7.616 -11.497 17.289 1.00 81.75 88 CYS A C 1
ATOM 684 O O . CYS A 1 88 ? -8.395 -11.100 16.422 1.00 81.75 88 CYS A O 1
ATOM 686 N N . ARG A 1 89 ? -7.987 -12.393 18.215 1.00 65.94 89 ARG A N 1
ATOM 687 C CA . ARG A 1 89 ? -9.343 -12.939 18.335 1.00 65.94 89 ARG A CA 1
ATOM 688 C C . ARG A 1 89 ? -10.207 -11.932 19.075 1.00 65.94 89 ARG A C 1
ATOM 690 O O . ARG A 1 89 ? -10.038 -11.716 20.270 1.00 65.94 89 ARG A O 1
ATOM 697 N N . LEU A 1 90 ? -11.158 -11.360 18.347 1.00 62.72 90 LEU A N 1
ATOM 698 C CA . LEU A 1 90 ? -12.009 -10.266 18.816 1.00 62.72 90 LEU A CA 1
ATOM 699 C C . LEU A 1 90 ? -13.392 -10.740 19.302 1.00 62.72 90 LEU A C 1
ATOM 701 O O . LEU A 1 90 ? -14.193 -9.940 19.772 1.00 62.72 90 LEU A O 1
ATOM 705 N N . GLN A 1 91 ? -13.664 -12.053 19.268 1.00 51.53 91 GLN A N 1
ATOM 706 C CA . GLN A 1 91 ? -14.827 -12.679 19.910 1.00 51.53 91 GLN A CA 1
ATOM 707 C C . GLN A 1 91 ? -14.476 -14.083 20.433 1.00 51.53 91 GLN A C 1
ATOM 709 O O . GLN A 1 91 ? -14.060 -14.947 19.664 1.00 51.53 91 GLN A O 1
ATOM 714 N N . GLY A 1 92 ? -14.673 -14.328 21.736 1.00 46.38 92 GLY A N 1
ATOM 715 C CA . GLY A 1 92 ? -14.679 -15.679 22.319 1.00 46.38 92 GLY A CA 1
ATOM 716 C C . GLY A 1 92 ? -13.850 -15.840 23.593 1.00 46.38 92 GLY A C 1
ATOM 717 O O . GLY A 1 92 ? -12.679 -16.200 23.552 1.00 46.38 92 GLY A O 1
ATOM 718 N N . ARG A 1 93 ? -14.502 -15.670 24.747 1.00 47.69 93 ARG A N 1
ATOM 719 C CA . ARG A 1 93 ? -13.956 -15.792 26.112 1.00 47.69 93 ARG A CA 1
ATOM 720 C C . ARG A 1 93 ? -13.555 -17.220 26.543 1.00 47.69 93 ARG A C 1
ATOM 722 O O . ARG A 1 93 ? -13.314 -17.432 27.723 1.00 47.69 93 ARG A O 1
ATOM 729 N N . ASN A 1 94 ? -13.467 -18.190 25.629 1.00 52.47 94 ASN A N 1
ATOM 730 C CA . ASN A 1 94 ? -13.352 -19.618 25.966 1.00 52.47 94 ASN A CA 1
ATOM 731 C C . ASN A 1 94 ? -12.193 -20.326 25.242 1.00 52.47 94 ASN A C 1
ATOM 733 O O . ASN A 1 94 ? -12.369 -21.363 24.608 1.00 52.47 94 ASN A O 1
ATOM 737 N N . SER A 1 95 ? -10.980 -19.794 25.338 1.00 46.59 95 SER A N 1
ATOM 738 C CA . SER A 1 95 ? -9.781 -20.613 25.145 1.00 46.59 95 SER A CA 1
ATOM 739 C C . SER A 1 95 ? -8.848 -20.374 26.319 1.00 46.59 95 SER A C 1
ATOM 741 O O . SER A 1 95 ? -8.190 -19.347 26.414 1.00 46.59 95 SER A O 1
ATOM 743 N N . THR A 1 96 ? -8.796 -21.353 27.218 1.00 50.00 96 THR A N 1
ATOM 744 C CA . THR A 1 96 ? -7.833 -21.491 28.321 1.00 50.00 96 THR A CA 1
ATOM 745 C C . THR A 1 96 ? -6.409 -21.792 27.827 1.00 50.00 96 THR A C 1
ATOM 747 O O . THR A 1 96 ? -5.598 -22.362 28.550 1.00 50.00 96 THR A O 1
ATOM 750 N N . GLN A 1 97 ? -6.069 -21.388 26.603 1.00 48.50 97 GLN A N 1
ATOM 751 C CA . GLN A 1 97 ? -4.724 -21.500 26.059 1.00 48.50 97 GLN A CA 1
ATOM 752 C C . GLN A 1 97 ? -4.070 -20.121 26.054 1.00 48.50 97 GLN A C 1
ATOM 754 O O . GLN A 1 97 ? -4.314 -19.307 25.173 1.00 48.50 97 GLN A O 1
ATOM 759 N N . GLY A 1 98 ? -3.247 -19.899 27.079 1.00 43.16 98 GLY A N 1
ATOM 760 C CA . GLY A 1 98 ? -2.060 -19.053 27.007 1.00 43.16 98 GLY A CA 1
ATOM 761 C C . GLY A 1 98 ? -2.298 -17.575 26.722 1.00 43.16 98 GLY A C 1
ATOM 762 O O . GLY A 1 98 ? -2.173 -17.112 25.593 1.00 43.16 98 GLY A O 1
ATOM 763 N N . ALA A 1 99 ? -2.500 -16.805 27.785 1.00 47.28 99 ALA A N 1
ATOM 764 C CA . ALA A 1 99 ? -2.141 -15.396 27.808 1.00 47.28 99 ALA A CA 1
ATOM 765 C C . ALA A 1 99 ? -0.639 -15.234 27.475 1.00 47.28 99 ALA A C 1
ATOM 767 O O . ALA A 1 99 ? 0.171 -15.426 28.373 1.00 47.28 99 ALA A O 1
ATOM 768 N N . ALA A 1 100 ? -0.279 -14.970 26.205 1.00 45.25 100 ALA A N 1
ATOM 769 C CA . ALA A 1 100 ? 1.006 -14.383 25.748 1.00 45.25 100 ALA A CA 1
ATOM 770 C C . ALA A 1 100 ? 1.182 -14.352 24.200 1.00 45.25 100 ALA A C 1
ATOM 772 O O . ALA A 1 100 ? 2.286 -14.534 23.696 1.00 45.25 100 ALA A O 1
ATOM 773 N N . LEU A 1 101 ? 0.125 -14.107 23.419 1.00 46.75 101 LEU A N 1
ATOM 774 C CA . LEU A 1 101 ? 0.226 -13.717 22.001 1.00 46.75 101 LEU A CA 1
ATOM 775 C C . LEU A 1 101 ? -0.741 -12.540 21.795 1.00 46.75 101 LEU A C 1
ATOM 777 O O . LEU A 1 101 ? -1.929 -12.763 21.611 1.00 46.75 101 LEU A O 1
ATOM 781 N N . GLY A 1 102 ? -0.418 -11.258 21.906 1.00 56.22 102 GLY A N 1
ATOM 782 C CA . GLY A 1 102 ? 0.794 -10.481 22.134 1.00 56.22 102 GLY A CA 1
ATOM 783 C C . GLY A 1 102 ? 0.354 -9.059 21.761 1.00 56.22 102 GLY A C 1
ATOM 784 O O . GLY A 1 102 ? -0.098 -8.862 20.635 1.00 56.22 102 GLY A O 1
ATOM 785 N N . ASP A 1 103 ? 0.374 -8.104 22.695 1.00 71.31 103 ASP A N 1
ATOM 786 C CA . ASP A 1 103 ? -0.156 -6.729 22.520 1.00 71.31 103 ASP A CA 1
ATOM 787 C C . ASP A 1 103 ? 0.271 -6.082 21.180 1.00 71.31 103 ASP A C 1
ATOM 789 O O . ASP A 1 103 ? -0.482 -5.352 20.536 1.00 71.31 103 ASP A O 1
ATOM 793 N N . ASP A 1 104 ? 1.454 -6.463 20.697 1.00 80.06 104 ASP A N 1
ATOM 794 C CA . ASP A 1 104 ? 2.047 -6.029 19.439 1.00 80.06 104 ASP A CA 1
ATOM 795 C C . ASP A 1 104 ? 1.315 -6.487 18.155 1.00 80.06 104 ASP A C 1
ATOM 797 O O . ASP A 1 104 ? 1.161 -5.681 17.232 1.00 80.06 104 ASP A O 1
ATOM 801 N N . GLU A 1 105 ? 0.820 -7.735 18.075 1.00 84.94 105 GLU A N 1
ATOM 802 C CA . GLU A 1 105 ? 0.088 -8.232 16.888 1.00 84.94 105 GLU A CA 1
ATOM 803 C C . GLU A 1 105 ? -1.291 -7.570 16.794 1.00 84.94 105 GLU A C 1
ATOM 805 O O . GLU A 1 105 ? -1.712 -7.143 15.718 1.00 84.94 105 GLU A O 1
ATOM 810 N N . CYS A 1 106 ? -1.979 -7.428 17.929 1.00 85.94 106 CYS A N 1
ATOM 811 C CA . CYS A 1 106 ? -3.250 -6.709 17.992 1.00 85.94 106 CYS A CA 1
ATOM 812 C C . CYS A 1 106 ? -3.068 -5.215 17.689 1.00 85.94 106 CYS A C 1
ATOM 814 O O . CYS A 1 106 ? -3.874 -4.636 16.961 1.00 85.94 106 CYS A O 1
ATOM 816 N N . THR A 1 107 ? -1.982 -4.598 18.166 1.00 88.25 107 THR A N 1
ATOM 817 C CA . THR A 1 107 ? -1.653 -3.208 17.825 1.00 88.25 107 THR A CA 1
ATOM 818 C C . THR A 1 107 ? -1.346 -3.059 16.334 1.00 88.25 107 THR A C 1
ATOM 820 O O . THR A 1 107 ? -1.830 -2.115 15.708 1.00 88.25 107 THR A O 1
ATOM 823 N N . GLN A 1 108 ? -0.620 -4.004 15.725 1.00 91.19 108 GLN A N 1
ATOM 824 C CA . GLN A 1 108 ? -0.388 -4.005 14.278 1.00 91.19 108 GLN A CA 1
ATOM 825 C C . GLN A 1 108 ? -1.697 -4.131 13.497 1.00 91.19 108 GLN A C 1
ATOM 827 O O . GLN A 1 108 ? -1.947 -3.352 12.579 1.00 91.19 108 GLN A O 1
ATOM 832 N N . ALA A 1 109 ? -2.559 -5.068 13.896 1.00 91.81 109 ALA A N 1
ATOM 833 C CA . ALA A 1 109 ? -3.859 -5.262 13.270 1.00 91.81 109 ALA A CA 1
ATOM 834 C C . ALA A 1 109 ? -4.729 -4.002 13.376 1.00 91.81 109 ALA A C 1
ATOM 836 O O . ALA A 1 109 ? -5.397 -3.631 12.411 1.00 91.81 109 ALA A O 1
ATOM 837 N N . LEU A 1 110 ? -4.672 -3.293 14.503 1.00 91.31 110 LEU A N 1
ATOM 838 C CA . LEU A 1 110 ? -5.358 -2.019 14.681 1.00 91.31 110 LEU A CA 1
ATOM 839 C C . LEU A 1 110 ? -4.815 -0.931 13.745 1.00 91.31 110 LEU A C 1
ATOM 841 O O . LEU A 1 110 ? -5.602 -0.213 13.123 1.00 91.31 110 LEU A O 1
ATOM 845 N N . ILE A 1 111 ? -3.489 -0.817 13.612 1.00 93.12 111 ILE A N 1
ATOM 846 C CA . ILE A 1 111 ? -2.844 0.123 12.681 1.00 93.12 111 ILE A CA 1
ATOM 847 C C . ILE A 1 111 ? -3.299 -0.168 11.248 1.00 93.12 111 ILE A C 1
ATOM 849 O O . ILE A 1 111 ? -3.801 0.733 10.571 1.00 93.12 111 ILE A O 1
ATOM 853 N N . ASP A 1 112 ? -3.176 -1.421 10.807 1.00 94.31 112 ASP A N 1
ATOM 854 C CA . ASP A 1 112 ? -3.550 -1.839 9.456 1.00 94.31 112 ASP A CA 1
ATOM 855 C C . ASP A 1 112 ? -5.047 -1.585 9.206 1.00 94.31 112 ASP A C 1
ATOM 857 O O . ASP A 1 112 ? -5.422 -0.976 8.199 1.00 94.31 112 ASP A O 1
ATOM 861 N N . PHE A 1 113 ? -5.914 -1.938 10.162 1.00 93.44 113 PHE A N 1
ATOM 862 C CA . PHE A 1 113 ? -7.354 -1.715 10.054 1.00 93.44 113 PHE A CA 1
ATOM 863 C C . PHE A 1 113 ? -7.682 -0.240 9.829 1.00 93.44 113 PHE A C 1
ATOM 865 O O . PHE A 1 113 ? -8.413 0.083 8.893 1.00 93.44 113 PHE A O 1
ATOM 872 N N . VAL A 1 114 ? -7.127 0.661 10.648 1.00 93.38 114 VAL A N 1
ATOM 873 C CA . VAL A 1 114 ? -7.394 2.105 10.573 1.00 93.38 114 VAL A CA 1
ATOM 874 C C . VAL A 1 114 ? -6.883 2.708 9.269 1.00 93.38 114 VAL A C 1
ATOM 876 O O . VAL A 1 114 ? -7.604 3.471 8.621 1.00 93.38 114 VAL A O 1
ATOM 879 N N . VAL A 1 115 ? -5.649 2.387 8.876 1.00 93.88 115 VAL A N 1
ATOM 880 C CA . VAL A 1 115 ? -4.989 3.011 7.722 1.00 93.88 115 VAL A CA 1
ATOM 881 C C . VAL A 1 115 ? -5.705 2.684 6.411 1.00 93.88 115 VAL A C 1
ATOM 883 O O . VAL A 1 115 ? -5.868 3.564 5.553 1.00 93.88 115 VAL A O 1
ATOM 886 N N . TYR A 1 116 ? -6.169 1.444 6.255 1.00 93.44 116 TYR A N 1
ATOM 887 C CA . TYR A 1 116 ? -6.785 0.984 5.010 1.00 93.44 116 TYR A CA 1
ATOM 888 C C . TYR A 1 116 ? -8.310 1.125 4.964 1.00 93.44 116 TYR A C 1
ATOM 890 O O . TYR A 1 116 ? -8.917 0.826 3.935 1.00 93.44 116 TYR A O 1
ATOM 898 N N . GLN A 1 117 ? -8.934 1.707 5.995 1.00 91.69 117 GLN A N 1
ATOM 899 C CA . GLN A 1 117 ? -10.339 2.107 5.915 1.00 91.69 117 GLN A CA 1
ATOM 900 C C . GLN A 1 117 ? -10.602 3.152 4.826 1.00 91.69 117 GLN A C 1
ATOM 902 O O . GLN A 1 117 ? -9.711 3.870 4.352 1.00 91.69 117 GLN A O 1
ATOM 907 N N . ASN A 1 118 ? -11.882 3.297 4.457 1.00 89.12 118 ASN A N 1
ATOM 908 C CA . ASN A 1 118 ? -12.319 4.260 3.452 1.00 89.12 118 ASN A CA 1
ATOM 909 C C . ASN A 1 118 ? -12.288 5.736 3.938 1.00 89.12 118 ASN A C 1
ATOM 911 O O . ASN A 1 118 ? -13.305 6.425 3.965 1.00 89.12 118 ASN A O 1
ATOM 915 N N . ILE A 1 119 ? -11.113 6.242 4.322 1.00 90.62 119 ILE A N 1
ATOM 916 C CA . ILE A 1 119 ? -10.901 7.620 4.780 1.00 90.62 119 ILE A CA 1
ATOM 917 C C . ILE A 1 119 ? -10.744 8.572 3.576 1.00 90.62 119 ILE A C 1
ATOM 919 O O . ILE A 1 119 ? -9.932 8.309 2.685 1.00 90.62 119 ILE A O 1
ATOM 923 N N . PRO A 1 120 ? -11.447 9.723 3.540 1.00 91.50 120 PRO A N 1
ATOM 924 C CA . PRO A 1 120 ? -11.232 10.742 2.514 1.00 91.50 120 PRO A CA 1
ATOM 925 C C . PRO A 1 120 ? -9.787 11.260 2.505 1.00 91.50 120 PRO A C 1
ATOM 927 O O . PRO A 1 120 ? -9.252 11.610 3.556 1.00 91.50 120 PRO A O 1
ATOM 930 N N . VAL A 1 121 ? -9.178 11.426 1.322 1.00 90.38 121 VAL A N 1
ATOM 931 C CA . VAL A 1 121 ? -7.757 11.824 1.175 1.00 90.38 121 VAL A CA 1
ATOM 932 C C . VAL A 1 121 ? -7.408 13.097 1.958 1.00 90.38 121 VAL A C 1
ATOM 934 O O . VAL A 1 121 ? -6.337 13.180 2.549 1.00 90.38 121 VAL A O 1
ATOM 937 N N . ARG A 1 122 ? -8.317 14.082 2.024 1.00 89.81 122 ARG A N 1
ATOM 938 C CA . ARG A 1 122 ? -8.116 15.312 2.818 1.00 89.81 122 ARG A CA 1
ATOM 939 C C . ARG A 1 122 ? -7.944 15.019 4.314 1.00 89.81 122 ARG A C 1
ATOM 941 O O . ARG A 1 122 ? -7.084 15.613 4.955 1.00 89.81 122 ARG A O 1
ATOM 948 N N . LYS A 1 123 ? -8.751 14.103 4.860 1.00 92.31 123 LYS A N 1
ATOM 949 C CA . LYS A 1 123 ? -8.673 13.677 6.263 1.00 92.31 123 LYS A CA 1
ATOM 950 C C . LYS A 1 123 ? -7.440 12.809 6.503 1.00 92.31 123 LYS A C 1
ATOM 952 O O . LYS A 1 123 ? -6.754 13.025 7.490 1.00 92.31 123 LYS A O 1
ATOM 957 N N . LEU A 1 124 ? -7.109 11.911 5.576 1.00 91.06 124 LEU A N 1
ATOM 958 C CA . LEU A 1 124 ? -5.915 11.069 5.679 1.00 91.06 124 LEU A CA 1
ATOM 959 C C . LEU A 1 124 ? -4.617 11.899 5.685 1.00 91.06 124 LEU A C 1
ATOM 961 O O . LEU A 1 124 ? -3.748 11.670 6.517 1.00 91.06 124 LEU A O 1
ATOM 965 N N . LYS A 1 125 ? -4.519 12.930 4.834 1.00 90.25 125 LYS A N 1
ATOM 966 C CA . LYS A 1 125 ? -3.400 13.893 4.852 1.00 90.25 125 LYS A CA 1
ATOM 967 C C . LYS A 1 125 ? -3.282 14.633 6.183 1.00 90.25 125 LYS A C 1
ATOM 969 O O . LYS A 1 125 ? -2.187 14.776 6.718 1.00 90.25 125 LYS A O 1
ATOM 974 N N . ARG A 1 126 ? -4.417 15.075 6.736 1.00 91.19 126 ARG A N 1
ATOM 975 C CA . ARG A 1 126 ? -4.461 15.733 8.048 1.00 91.19 126 ARG A CA 1
ATOM 976 C C . ARG A 1 126 ? -4.048 14.782 9.175 1.00 91.19 126 ARG A C 1
ATOM 978 O O . ARG A 1 126 ? -3.320 15.200 10.065 1.00 91.19 126 ARG A O 1
ATOM 985 N N . LEU A 1 127 ? -4.475 13.519 9.116 1.00 90.94 127 LEU A N 1
ATOM 986 C CA . LEU A 1 127 ? -4.070 12.475 10.059 1.00 90.94 127 LEU A CA 1
ATOM 987 C C . LEU A 1 127 ? -2.553 12.263 10.011 1.00 90.94 127 LEU A C 1
ATOM 989 O O . LEU A 1 127 ? -1.898 12.333 11.043 1.00 90.94 127 LEU A O 1
ATOM 993 N N . GLN A 1 128 ? -1.994 12.113 8.809 1.00 90.06 128 GLN A N 1
ATOM 994 C CA . GLN A 1 128 ? -0.550 12.027 8.598 1.00 90.06 128 GLN A CA 1
ATOM 995 C C . GLN A 1 128 ? 0.193 13.234 9.195 1.00 90.06 128 GLN A C 1
ATOM 997 O O . GLN A 1 128 ? 1.211 13.065 9.850 1.00 90.06 128 GLN A O 1
ATOM 1002 N N . GLN A 1 129 ? -0.327 14.447 8.997 1.00 89.31 129 GLN A N 1
ATOM 1003 C CA . GLN A 1 129 ? 0.246 15.696 9.521 1.00 89.31 129 GLN A CA 1
ATOM 1004 C C . GLN A 1 129 ? 0.326 15.705 11.051 1.00 89.31 129 GLN A C 1
ATOM 1006 O O . GLN A 1 129 ? 1.342 16.107 11.612 1.00 89.31 129 GLN A O 1
ATOM 1011 N N . ILE A 1 130 ? -0.748 15.261 11.712 1.00 89.56 130 ILE A N 1
ATOM 1012 C CA . ILE A 1 130 ? -0.823 15.174 13.174 1.00 89.56 130 ILE A CA 1
ATOM 1013 C C . ILE A 1 130 ? 0.182 14.143 13.692 1.00 89.56 130 ILE A C 1
ATOM 1015 O O . ILE A 1 130 ? 0.917 14.439 14.627 1.00 89.56 130 ILE A O 1
ATOM 1019 N N . LEU A 1 131 ? 0.253 12.973 13.053 1.00 88.12 131 LEU A N 1
ATOM 1020 C CA . LEU A 1 131 ? 1.156 11.894 13.458 1.00 88.12 131 LEU A CA 1
ATOM 1021 C C . LEU A 1 131 ? 2.635 12.240 13.213 1.00 88.12 131 LEU A C 1
ATOM 1023 O O . LEU A 1 131 ? 3.476 11.966 14.061 1.00 88.12 131 LEU A O 1
ATOM 1027 N N . GLU A 1 132 ? 2.971 12.892 12.097 1.00 87.19 132 GLU A N 1
ATOM 1028 C CA . GLU A 1 132 ? 4.343 13.334 11.792 1.00 87.19 132 GLU A CA 1
ATOM 1029 C C . GLU A 1 132 ? 4.809 14.504 12.680 1.00 87.19 132 GLU A C 1
ATOM 1031 O O . GLU A 1 132 ? 6.008 14.769 12.751 1.00 87.19 132 GLU A O 1
ATOM 1036 N N . GLY A 1 133 ? 3.892 15.236 13.328 1.00 80.31 133 GLY A N 1
ATOM 1037 C CA . GLY A 1 133 ? 4.217 16.399 14.164 1.00 80.31 133 GLY A CA 1
ATOM 1038 C C . GLY A 1 133 ? 4.897 17.553 13.409 1.00 80.31 133 GLY A C 1
ATOM 1039 O O . GLY A 1 133 ? 5.458 18.452 14.032 1.00 80.31 133 GLY A O 1
ATOM 1040 N N . SER A 1 134 ? 4.878 17.540 12.069 1.00 70.00 134 SER A N 1
ATOM 1041 C CA . SER A 1 134 ? 5.621 18.479 11.225 1.00 70.00 134 SER A CA 1
ATOM 1042 C C . SER A 1 134 ? 4.692 19.315 10.337 1.00 70.00 134 SER A C 1
ATOM 1044 O O . SER A 1 134 ? 3.850 18.755 9.631 1.00 70.00 134 SER A O 1
ATOM 1046 N N . PRO A 1 135 ? 4.880 20.648 10.263 1.00 56.66 135 PRO A N 1
ATOM 1047 C CA . PRO A 1 135 ? 4.138 21.512 9.346 1.00 56.66 135 PRO A CA 1
ATOM 1048 C C . PRO A 1 135 ? 4.653 21.443 7.894 1.00 56.66 135 PRO A C 1
ATOM 1050 O O . PRO A 1 135 ? 4.240 22.251 7.058 1.00 56.66 135 PRO A O 1
ATOM 1053 N N . ARG A 1 136 ? 5.576 20.524 7.558 1.00 60.84 136 ARG A N 1
ATOM 1054 C CA . ARG A 1 136 ? 6.141 20.431 6.202 1.00 60.84 136 ARG A CA 1
ATOM 1055 C C . ARG A 1 136 ? 5.043 20.183 5.159 1.00 60.84 136 ARG A C 1
ATOM 1057 O O . ARG A 1 136 ? 4.149 19.357 5.346 1.00 60.84 136 ARG A O 1
ATOM 1064 N N . LYS A 1 137 ? 5.138 20.889 4.021 1.00 58.31 137 LYS A N 1
ATOM 1065 C CA . LYS A 1 137 ? 4.286 20.666 2.841 1.00 58.31 137 LYS A CA 1
ATOM 1066 C C . LYS A 1 137 ? 4.398 19.200 2.423 1.00 58.31 137 LYS A C 1
ATOM 1068 O O . LYS A 1 137 ? 5.428 18.773 1.909 1.00 58.31 137 LYS A O 1
ATOM 1073 N N . GLN A 1 138 ? 3.330 18.441 2.643 1.00 63.91 138 GLN A N 1
ATOM 1074 C CA . GLN A 1 138 ? 3.245 17.055 2.199 1.00 63.91 138 GLN A CA 1
ATOM 1075 C C . GLN A 1 138 ? 3.291 17.009 0.672 1.00 63.91 138 GLN A C 1
ATOM 1077 O O . GLN A 1 138 ? 2.566 17.744 -0.006 1.00 63.91 138 GLN A O 1
ATOM 1082 N N . ALA A 1 139 ? 4.137 16.128 0.140 1.00 62.19 139 ALA A N 1
ATOM 1083 C CA . ALA A 1 139 ? 4.214 15.873 -1.289 1.00 62.19 139 ALA A CA 1
ATOM 1084 C C . ALA A 1 139 ? 2.841 15.456 -1.847 1.00 62.19 139 ALA A C 1
ATOM 1086 O O . ALA A 1 139 ? 1.986 14.896 -1.148 1.00 62.19 139 ALA A O 1
ATOM 1087 N N . ARG A 1 140 ? 2.614 15.736 -3.133 1.00 66.06 140 ARG A N 1
ATOM 1088 C CA . ARG A 1 140 ? 1.408 15.308 -3.847 1.00 66.06 140 ARG A CA 1
ATOM 1089 C C . ARG A 1 140 ? 1.444 13.783 -4.006 1.00 66.06 140 ARG A C 1
ATOM 1091 O O . ARG A 1 140 ? 1.978 13.278 -4.978 1.00 66.06 140 ARG A O 1
ATOM 1098 N N . GLY A 1 141 ? 0.901 13.065 -3.027 1.00 73.00 141 GLY A N 1
ATOM 1099 C CA . GLY A 1 141 ? 0.800 11.604 -3.038 1.00 73.00 141 GLY A CA 1
ATOM 1100 C C . GLY A 1 141 ? -0.584 11.108 -3.454 1.00 73.00 141 GLY A C 1
ATOM 1101 O O . GLY A 1 141 ? -1.598 11.766 -3.189 1.00 73.00 141 GLY A O 1
ATOM 1102 N N . THR A 1 142 ? -0.622 9.934 -4.087 1.00 86.19 142 THR A N 1
ATOM 1103 C CA . THR A 1 142 ? -1.848 9.144 -4.265 1.00 86.19 142 THR A CA 1
ATOM 1104 C C . THR A 1 142 ? -2.355 8.651 -2.906 1.00 86.19 142 THR A C 1
ATOM 1106 O O . THR A 1 142 ? -1.628 8.668 -1.913 1.00 86.19 142 THR A O 1
ATOM 1109 N N . ARG A 1 143 ? -3.613 8.197 -2.838 1.00 88.69 143 ARG A N 1
ATOM 1110 C CA . ARG A 1 143 ? -4.182 7.620 -1.610 1.00 88.69 143 ARG A CA 1
ATOM 1111 C C . ARG A 1 143 ? -3.306 6.487 -1.056 1.00 88.69 143 ARG A C 1
ATOM 1113 O O . ARG A 1 143 ? -2.982 6.523 0.123 1.00 88.69 143 ARG A O 1
ATOM 1120 N N . ALA A 1 144 ? -2.895 5.556 -1.918 1.00 88.19 144 ALA A N 1
ATOM 1121 C CA . ALA A 1 144 ? -2.061 4.412 -1.556 1.00 88.19 144 ALA A CA 1
ATOM 1122 C C . ALA A 1 144 ? -0.712 4.836 -0.958 1.00 88.19 144 ALA A C 1
ATOM 1124 O O . ALA A 1 144 ? -0.345 4.366 0.110 1.00 88.19 144 ALA A O 1
ATOM 1125 N N . ALA A 1 145 ? -0.029 5.803 -1.581 1.00 87.88 145 ALA A N 1
ATOM 1126 C CA . ALA A 1 145 ? 1.243 6.309 -1.068 1.00 87.88 145 ALA A CA 1
ATOM 1127 C C . ALA A 1 145 ? 1.099 6.964 0.318 1.00 87.88 145 ALA A C 1
ATOM 1129 O O . ALA A 1 145 ? 1.980 6.838 1.164 1.00 87.88 145 ALA A O 1
ATOM 1130 N N . ILE A 1 146 ? -0.017 7.662 0.565 1.00 89.75 146 ILE A N 1
ATOM 1131 C CA . ILE A 1 146 ? -0.291 8.257 1.879 1.00 89.75 146 ILE A CA 1
ATOM 1132 C C . ILE A 1 146 ? -0.592 7.162 2.909 1.00 89.75 146 ILE A C 1
ATOM 1134 O O . ILE A 1 146 ? -0.084 7.239 4.022 1.00 89.75 146 ILE A O 1
ATOM 1138 N N . GLN A 1 147 ? -1.397 6.156 2.551 1.00 91.88 147 GLN A N 1
ATOM 1139 C CA . GLN A 1 147 ? -1.706 5.028 3.436 1.00 91.88 147 GLN A CA 1
ATOM 1140 C C . GLN A 1 147 ? -0.425 4.298 3.849 1.00 91.88 147 GLN A C 1
ATOM 1142 O O . GLN A 1 147 ? -0.167 4.174 5.042 1.00 91.88 147 GLN A O 1
ATOM 1147 N N . GLU A 1 148 ? 0.431 3.943 2.890 1.00 89.69 148 GLU A N 1
ATOM 1148 C CA . GLU A 1 148 ? 1.696 3.259 3.175 1.00 89.69 148 GLU A CA 1
ATOM 1149 C C . GLU A 1 148 ? 2.619 4.098 4.070 1.00 89.69 148 GLU A C 1
ATOM 1151 O O . GLU A 1 148 ? 3.201 3.602 5.034 1.00 89.69 148 GLU A O 1
ATOM 1156 N N . LYS A 1 149 ? 2.692 5.413 3.830 1.00 90.06 149 LYS A N 1
ATOM 1157 C CA . LYS A 1 149 ? 3.494 6.316 4.664 1.00 90.06 149 LYS A CA 1
ATOM 1158 C C . LYS A 1 149 ? 2.966 6.438 6.098 1.00 90.06 149 LYS A C 1
ATOM 1160 O O . LYS A 1 149 ? 3.751 6.509 7.037 1.00 90.06 149 LYS A O 1
ATOM 1165 N N . VAL A 1 150 ? 1.645 6.464 6.287 1.00 92.12 150 VAL A N 1
ATOM 1166 C CA . VAL A 1 150 ? 1.046 6.486 7.633 1.00 92.12 150 VAL A CA 1
ATOM 1167 C C . VAL A 1 150 ? 1.269 5.149 8.340 1.00 92.12 150 VAL A C 1
ATOM 1169 O O . VAL A 1 150 ? 1.643 5.141 9.510 1.00 92.12 150 VAL A O 1
ATOM 1172 N N . ARG A 1 151 ? 1.088 4.026 7.637 1.00 93.06 151 ARG A N 1
ATOM 1173 C CA . ARG A 1 151 ? 1.314 2.680 8.178 1.00 93.06 151 ARG A CA 1
ATOM 1174 C C . ARG A 1 151 ? 2.748 2.488 8.654 1.00 93.06 151 ARG A C 1
ATOM 1176 O O . ARG A 1 151 ? 2.955 2.070 9.789 1.00 93.06 151 ARG A O 1
ATOM 1183 N N . THR A 1 152 ? 3.722 2.806 7.805 1.00 91.44 152 THR A N 1
ATOM 1184 C CA . THR A 1 152 ? 5.154 2.682 8.124 1.00 91.44 152 THR A CA 1
ATOM 1185 C C . THR A 1 152 ? 5.535 3.537 9.330 1.00 91.44 152 THR A C 1
ATOM 1187 O O . THR A 1 152 ? 6.197 3.044 10.239 1.00 91.44 152 THR A O 1
ATOM 1190 N N . LEU A 1 153 ? 5.035 4.776 9.408 1.00 91.12 153 LEU A N 1
ATOM 1191 C CA . LEU A 1 153 ? 5.254 5.652 10.562 1.00 91.12 153 LEU A CA 1
ATOM 1192 C C . LEU A 1 153 ? 4.683 5.070 11.863 1.00 91.12 153 LEU A C 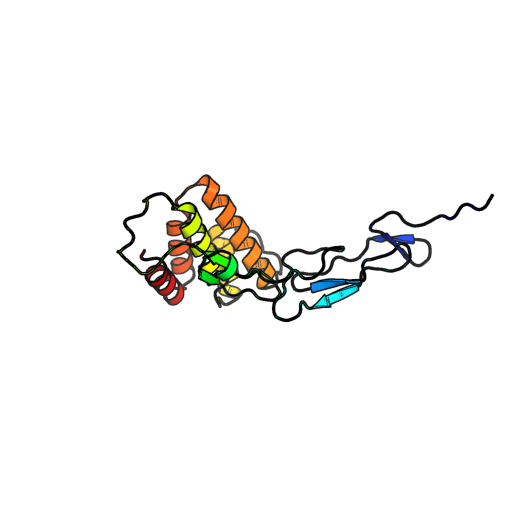1
ATOM 1194 O O . LEU A 1 153 ? 5.358 5.081 12.891 1.00 91.12 153 LEU A O 1
ATOM 1198 N N . LEU A 1 154 ? 3.445 4.574 11.831 1.00 91.69 154 LEU A N 1
ATOM 1199 C CA . LEU A 1 154 ? 2.801 3.989 13.010 1.00 91.69 154 LEU A CA 1
ATOM 1200 C C . LEU A 1 154 ? 3.479 2.683 13.436 1.00 91.69 154 LEU A C 1
ATOM 1202 O O . LEU A 1 154 ? 3.636 2.449 14.631 1.00 91.69 154 LEU A O 1
ATOM 1206 N N . THR A 1 155 ? 3.915 1.872 12.471 1.00 90.81 155 THR A N 1
ATOM 1207 C CA . THR A 1 155 ? 4.627 0.609 12.721 1.00 90.81 155 THR A CA 1
ATOM 1208 C C . THR A 1 155 ? 5.979 0.874 13.384 1.00 90.81 155 THR A C 1
ATOM 1210 O O . THR A 1 155 ? 6.266 0.280 14.414 1.00 90.81 155 THR A O 1
ATOM 1213 N N . HIS A 1 156 ? 6.754 1.847 12.893 1.00 89.38 156 HIS A N 1
ATOM 1214 C CA . HIS A 1 156 ? 8.015 2.249 13.526 1.00 89.38 156 HIS A CA 1
ATOM 1215 C C . HIS A 1 156 ? 7.808 2.766 14.959 1.00 89.38 156 HIS A C 1
ATOM 1217 O O . HIS A 1 156 ? 8.521 2.393 15.881 1.00 89.38 156 HIS A O 1
ATOM 1223 N N . ARG A 1 157 ? 6.793 3.608 15.191 1.00 87.69 157 ARG A N 1
ATOM 1224 C CA . ARG A 1 157 ? 6.496 4.107 16.547 1.00 87.69 157 ARG A CA 1
ATOM 1225 C C . ARG A 1 157 ? 6.019 3.027 17.510 1.00 87.69 157 ARG A C 1
ATOM 1227 O O . ARG A 1 157 ? 6.198 3.175 18.721 1.00 87.69 157 ARG A O 1
ATOM 1234 N N . LYS A 1 158 ? 5.369 1.980 16.993 1.00 85.75 158 LYS A N 1
ATOM 1235 C CA . LYS A 1 158 ? 4.888 0.850 17.793 1.00 85.75 158 LYS A CA 1
ATOM 1236 C C . LYS A 1 158 ? 6.065 0.177 18.492 1.00 85.75 158 LYS A C 1
ATOM 1238 O O . LYS A 1 158 ? 5.976 -0.071 19.691 1.00 85.75 158 LYS A O 1
ATOM 1243 N N . GLU A 1 159 ? 7.167 0.005 17.766 1.00 80.62 159 GLU A N 1
ATOM 1244 C CA . GLU A 1 159 ? 8.420 -0.565 18.271 1.00 80.62 159 GLU A CA 1
ATOM 1245 C C . GLU A 1 159 ? 9.068 0.306 19.365 1.00 80.62 159 GLU A C 1
ATOM 1247 O O . GLU A 1 159 ? 9.721 -0.218 20.264 1.00 80.62 159 GLU A O 1
ATOM 1252 N N . GLU A 1 160 ? 8.853 1.627 19.341 1.00 76.62 160 GLU A N 1
ATOM 1253 C CA . GLU A 1 160 ? 9.508 2.565 20.264 1.00 76.62 160 GLU A CA 1
ATOM 1254 C C . GLU A 1 160 ? 8.727 2.853 21.560 1.00 76.62 160 GLU A C 1
ATOM 1256 O O . GLU A 1 160 ? 9.337 3.009 22.617 1.00 76.62 160 GLU A O 1
ATOM 1261 N N . GLN A 1 161 ? 7.396 3.017 21.505 1.00 65.50 161 GLN A N 1
ATOM 1262 C CA . GLN A 1 161 ? 6.654 3.694 22.589 1.00 65.50 161 GLN A CA 1
ATOM 1263 C C . GLN A 1 161 ? 5.504 2.896 23.226 1.00 65.50 161 GLN A C 1
ATOM 1265 O O . GLN A 1 161 ? 4.912 3.400 24.186 1.00 65.50 161 GLN A O 1
ATOM 1270 N N . TYR A 1 162 ? 5.147 1.702 22.725 1.00 68.19 162 TYR A N 1
ATOM 1271 C CA . TYR A 1 162 ? 4.040 0.830 23.201 1.00 68.19 162 TYR A CA 1
ATOM 1272 C C . TYR A 1 162 ? 2.652 1.508 23.391 1.00 68.19 162 TYR A C 1
ATOM 1274 O O . TYR A 1 162 ? 1.694 0.878 23.825 1.00 68.19 162 TYR A O 1
ATOM 1282 N N . LYS A 1 163 ? 2.491 2.804 23.082 1.00 80.25 163 LYS A N 1
ATOM 1283 C CA . LYS A 1 163 ? 1.268 3.607 23.314 1.00 80.25 163 LYS A CA 1
ATOM 1284 C C . LYS A 1 163 ? 0.598 4.092 22.026 1.00 80.25 163 LYS A C 1
ATOM 1286 O O . LYS A 1 163 ? -0.326 4.908 22.091 1.00 80.25 163 LYS A O 1
ATOM 1291 N N . VAL A 1 164 ? 1.023 3.578 20.871 1.00 86.56 164 VAL A N 1
ATOM 1292 C CA . VAL A 1 164 ? 0.545 4.004 19.544 1.00 86.56 164 VAL A CA 1
ATOM 1293 C C . VAL A 1 164 ? -0.973 3.917 19.420 1.00 86.56 164 VAL A C 1
ATOM 1295 O O . VAL A 1 164 ? -1.587 4.813 18.850 1.00 86.56 164 VAL A O 1
ATOM 1298 N N . THR A 1 165 ? -1.609 2.923 20.040 1.00 85.56 165 THR A N 1
ATOM 1299 C CA . THR A 1 165 ? -3.072 2.779 20.049 1.00 85.56 165 THR A CA 1
ATOM 1300 C C . THR A 1 165 ? -3.785 4.015 20.606 1.00 85.56 165 THR A C 1
ATOM 1302 O O . THR A 1 165 ? -4.718 4.531 19.990 1.00 85.56 165 THR A O 1
ATOM 1305 N N . LYS A 1 166 ? -3.328 4.557 21.746 1.00 87.56 166 LYS A N 1
ATOM 1306 C CA . LYS A 1 166 ? -3.937 5.756 22.353 1.00 87.56 166 LYS A CA 1
ATOM 1307 C C . LYS A 1 166 ? -3.696 7.004 21.507 1.00 87.56 166 LYS A C 1
ATOM 1309 O O . LYS A 1 166 ? -4.589 7.844 21.393 1.00 87.56 166 LYS A O 1
ATOM 1314 N N . GLU A 1 167 ? -2.508 7.122 20.921 1.00 89.44 167 GLU A N 1
ATOM 1315 C CA . GLU A 1 167 ? -2.173 8.222 20.018 1.00 89.44 167 GLU A CA 1
ATOM 1316 C C . GLU A 1 167 ? -3.030 8.187 18.747 1.00 89.44 167 GLU A C 1
ATOM 1318 O O . GLU A 1 167 ? -3.591 9.204 18.344 1.00 89.44 167 GLU A O 1
ATOM 1323 N N . LEU A 1 168 ? -3.200 7.013 18.141 1.00 90.81 168 LEU A N 1
ATOM 1324 C CA . LEU A 1 168 ? -3.982 6.874 16.922 1.00 90.81 168 LEU A CA 1
ATOM 1325 C C . LEU A 1 168 ? -5.454 7.222 17.161 1.00 90.81 168 LEU A C 1
ATOM 1327 O O . LEU A 1 168 ? -6.037 7.985 16.391 1.00 90.81 168 LEU A O 1
ATOM 1331 N N . LEU A 1 169 ? -6.044 6.737 18.258 1.00 90.88 169 LEU A N 1
ATOM 1332 C CA . LEU A 1 169 ? -7.420 7.073 18.633 1.00 90.88 169 LEU A CA 1
ATOM 1333 C C . LEU A 1 169 ? -7.590 8.581 18.893 1.00 90.88 169 LEU A C 1
ATOM 1335 O O . LEU A 1 169 ? -8.570 9.179 18.443 1.00 90.88 169 LEU A O 1
ATOM 1339 N N . SER A 1 170 ? -6.628 9.230 19.559 1.00 91.50 170 SER A N 1
ATOM 1340 C CA . SER A 1 170 ? -6.683 10.682 19.781 1.00 91.50 170 SER A CA 1
ATOM 1341 C C . SER A 1 170 ? -6.538 11.474 18.473 1.00 91.50 170 SER A C 1
ATOM 1343 O O . SER A 1 170 ? -7.262 12.452 18.255 1.00 91.50 170 SER A O 1
ATOM 1345 N N . ALA A 1 171 ? -5.696 11.009 17.547 1.00 92.50 171 ALA A N 1
ATOM 1346 C CA . ALA A 1 171 ? -5.541 11.602 16.226 1.00 92.50 171 ALA A CA 1
ATOM 1347 C C . ALA A 1 171 ? -6.816 11.450 15.371 1.00 92.50 171 ALA A C 1
ATOM 1349 O O . ALA A 1 171 ? -7.228 12.402 14.702 1.00 92.50 171 ALA A O 1
ATOM 1350 N N . LEU A 1 172 ? -7.510 10.305 15.439 1.00 93.38 172 LEU A N 1
ATOM 1351 C CA . LEU A 1 172 ? -8.807 10.108 14.775 1.00 93.38 172 LEU A CA 1
ATOM 1352 C C . LEU A 1 172 ? -9.866 11.106 15.273 1.00 93.38 172 LEU A C 1
ATOM 1354 O O . LEU A 1 172 ? -10.575 11.706 14.453 1.00 93.38 172 LEU A O 1
ATOM 1358 N N . ARG A 1 173 ? -9.924 11.364 16.588 1.00 93.19 173 ARG A N 1
ATOM 1359 C CA . ARG A 1 173 ? -10.788 12.411 17.172 1.00 93.19 173 ARG A CA 1
ATOM 1360 C C . ARG A 1 173 ? -10.445 13.792 16.636 1.00 93.19 173 ARG A C 1
ATOM 1362 O O . ARG A 1 173 ? -11.335 14.514 16.188 1.00 93.19 173 ARG A O 1
ATOM 1369 N N . ALA A 1 174 ? -9.160 14.143 16.613 1.00 93.12 174 ALA A N 1
ATOM 1370 C CA . ALA A 1 174 ? -8.692 15.446 16.140 1.00 93.12 174 ALA A CA 1
ATOM 1371 C C . ALA A 1 174 ? -9.048 15.716 14.661 1.00 93.12 174 ALA A C 1
ATOM 1373 O O . ALA A 1 174 ? -9.263 16.865 14.261 1.00 93.12 174 ALA A O 1
ATOM 1374 N N . VAL A 1 175 ? -9.166 14.666 13.840 1.00 93.69 175 VAL A N 1
ATOM 1375 C CA . VAL A 1 175 ? -9.552 14.749 12.415 1.00 93.69 175 VAL A CA 1
ATOM 1376 C C . VAL A 1 175 ? -11.072 14.613 12.198 1.00 93.69 175 VAL A C 1
ATOM 1378 O O . VAL A 1 175 ? -11.553 14.682 11.061 1.00 93.69 175 VAL A O 1
ATOM 1381 N N . LYS A 1 176 ? -11.865 14.489 13.271 1.00 94.00 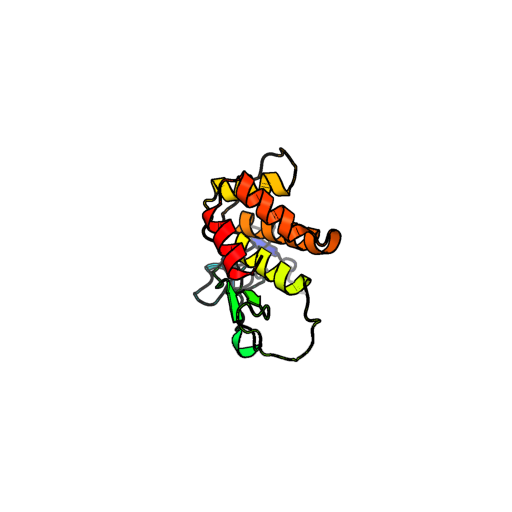176 LYS A N 1
ATOM 1382 C CA . LYS A 1 176 ? -13.322 14.270 13.220 1.00 94.00 176 LYS A CA 1
ATOM 1383 C C . LYS A 1 176 ? -13.676 12.988 12.452 1.00 94.00 176 LYS A C 1
ATOM 1385 O O . LYS A 1 176 ? -14.480 13.005 11.510 1.00 94.00 176 LYS A O 1
ATOM 1390 N N . LEU A 1 177 ? -13.013 11.884 12.797 1.00 93.62 177 LEU A N 1
ATOM 1391 C CA . LEU A 1 177 ? -13.283 10.528 12.304 1.00 93.62 177 LEU A CA 1
ATOM 1392 C C . LEU A 1 177 ? -13.946 9.662 13.394 1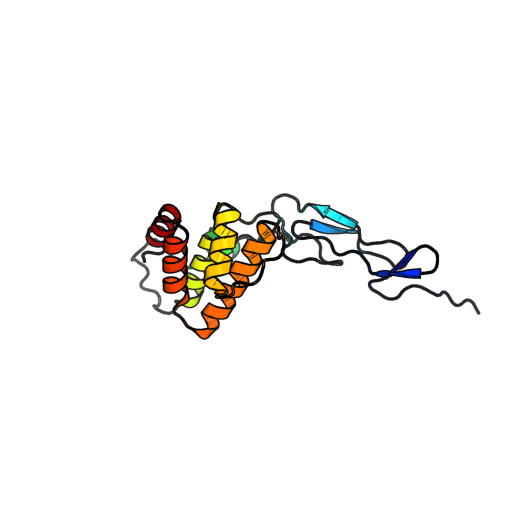.00 93.62 177 LEU A C 1
ATOM 1394 O O . LEU A 1 177 ? -13.588 8.505 13.567 1.00 93.62 177 LEU A O 1
ATOM 1398 N N . HIS A 1 178 ? -14.929 10.213 14.114 1.00 92.62 178 HIS A N 1
ATOM 1399 C CA . HIS A 1 178 ? -15.582 9.545 15.252 1.00 92.62 178 HIS A CA 1
ATOM 1400 C C . HIS A 1 178 ? -16.205 8.193 14.893 1.00 92.62 178 HIS A C 1
ATOM 1402 O O . HIS A 1 178 ? -15.999 7.221 15.600 1.00 92.62 178 HIS A O 1
ATOM 1408 N N . SER A 1 179 ? -16.885 8.085 13.749 1.00 92.50 179 SER A N 1
ATOM 1409 C CA . SER A 1 179 ? -17.475 6.810 13.318 1.00 92.50 179 SER A CA 1
ATOM 1410 C C . SER A 1 179 ? -16.441 5.720 13.038 1.00 92.50 179 SER A C 1
ATOM 1412 O O . SER A 1 179 ? -16.750 4.540 13.157 1.00 92.50 179 SER A O 1
ATOM 1414 N N . LEU A 1 180 ? -15.226 6.099 12.636 1.00 91.75 180 LEU A N 1
ATOM 1415 C CA . LEU A 1 180 ? -14.128 5.153 12.481 1.00 91.75 180 LEU A CA 1
ATOM 1416 C C . LEU A 1 180 ? -13.549 4.776 13.843 1.00 91.75 180 LEU A C 1
ATOM 1418 O O . LEU A 1 180 ? -13.268 3.611 14.077 1.00 91.75 180 LEU A O 1
ATOM 1422 N N . GLU A 1 181 ? -13.393 5.748 14.735 1.00 92.38 181 GLU A N 1
ATOM 1423 C CA . GLU A 1 181 ? -12.925 5.490 16.091 1.00 92.38 181 GLU A CA 1
ATOM 1424 C C . GLU A 1 181 ? -13.836 4.504 16.838 1.00 92.38 181 GLU A C 1
ATOM 1426 O O . GLU A 1 181 ? -13.333 3.525 17.378 1.00 92.38 181 GLU A O 1
ATOM 1431 N N . GLU A 1 182 ? -15.157 4.707 16.808 1.00 89.94 182 GLU A N 1
ATOM 1432 C CA . GLU A 1 182 ? -16.118 3.788 17.435 1.00 89.94 182 GLU A CA 1
ATOM 1433 C C . GLU A 1 182 ? -16.008 2.379 16.848 1.00 89.94 182 GLU A C 1
ATOM 1435 O O . GLU A 1 182 ? -15.886 1.410 17.587 1.00 89.94 182 GLU A O 1
ATOM 1440 N N . LYS A 1 183 ? -15.911 2.258 15.516 1.00 90.12 183 LYS A N 1
ATOM 1441 C CA . LYS A 1 183 ? -15.686 0.958 14.866 1.00 90.12 183 LYS A CA 1
ATOM 1442 C C . LYS A 1 183 ? -14.402 0.283 15.331 1.00 90.12 183 LYS A C 1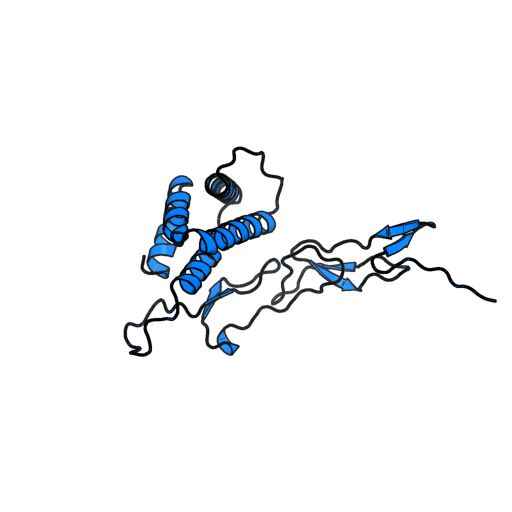
ATOM 1444 O O . LYS A 1 183 ? -14.386 -0.928 15.487 1.00 90.12 183 LYS A O 1
ATOM 1449 N N . VAL A 1 184 ? -13.324 1.040 15.531 1.00 88.81 184 VAL A N 1
ATOM 1450 C CA . VAL A 1 184 ? -12.059 0.494 16.042 1.00 88.81 184 VAL A CA 1
ATOM 1451 C C . VAL A 1 184 ? -12.238 0.002 17.476 1.00 88.81 184 VAL A C 1
ATOM 1453 O O . VAL A 1 184 ? -11.758 -1.075 17.803 1.00 88.81 184 VAL A O 1
ATOM 1456 N N . ARG A 1 185 ? -12.952 0.747 18.323 1.00 87.44 185 ARG A N 1
ATOM 1457 C CA . ARG A 1 185 ? -13.224 0.347 19.711 1.00 87.44 185 ARG A CA 1
ATOM 1458 C C . ARG A 1 185 ? -14.077 -0.905 19.799 1.00 87.44 185 ARG A C 1
ATOM 1460 O O . ARG A 1 185 ? -13.724 -1.821 20.531 1.00 87.44 185 ARG A O 1
ATOM 1467 N N . GLU A 1 186 ? -15.151 -0.962 19.020 1.00 85.75 186 GLU A N 1
ATOM 1468 C CA . GLU A 1 186 ? -16.021 -2.134 18.937 1.00 85.75 186 GLU A CA 1
ATOM 1469 C C . GLU A 1 186 ? -15.274 -3.347 18.381 1.00 85.75 186 GLU A C 1
ATOM 1471 O O . GLU A 1 186 ? -15.398 -4.445 18.918 1.00 85.75 186 GLU A O 1
ATOM 1476 N N . HIS A 1 187 ? -14.477 -3.151 17.326 1.00 83.31 187 HIS A N 1
ATOM 1477 C CA . HIS A 1 187 ? -13.750 -4.241 16.690 1.00 83.31 187 HIS A CA 1
ATOM 1478 C C . HIS A 1 187 ? -12.638 -4.770 17.598 1.00 83.31 187 HIS A C 1
ATOM 1480 O O . HIS A 1 187 ? -12.550 -5.975 17.773 1.00 83.31 187 HIS A O 1
ATOM 1486 N N . PHE A 1 188 ? -11.841 -3.899 18.226 1.00 83.12 188 PHE A N 1
ATOM 1487 C CA . PHE A 1 188 ? -10.670 -4.281 19.030 1.00 83.12 188 PHE A CA 1
ATOM 1488 C C . PHE A 1 188 ? -10.914 -4.351 20.552 1.00 83.12 188 PHE A C 1
ATOM 1490 O O . PHE A 1 188 ? -9.971 -4.607 21.296 1.00 83.12 188 PHE A O 1
ATOM 1497 N N . LEU A 1 189 ? -12.157 -4.160 21.016 1.00 79.31 189 LEU A N 1
ATOM 1498 C CA . LEU A 1 189 ? -12.571 -4.186 22.432 1.00 79.31 189 LEU A CA 1
ATOM 1499 C C . LEU A 1 189 ? -11.796 -3.196 23.336 1.00 79.31 189 LEU A C 1
ATOM 1501 O O . LEU A 1 189 ? -11.319 -3.569 24.410 1.00 79.31 189 LEU A O 1
ATOM 1505 N N . LEU A 1 190 ? -11.675 -1.934 22.895 1.00 73.69 190 LEU A N 1
ATOM 1506 C CA . LEU A 1 190 ? -10.866 -0.864 23.523 1.00 73.69 190 LEU A CA 1
ATOM 1507 C C . LEU A 1 190 ? -11.647 0.251 24.230 1.00 73.69 190 LEU A C 1
ATOM 1509 O O . LEU A 1 190 ? -12.690 0.706 23.709 1.00 73.69 190 LEU A O 1
#